Protein AF-A0A6N4AMR9-F1 (afdb_monomer_lite)

Foldseek 3Di:
DPPCPPLDLVVLLVVVCVVQVHPDSVCLLVDQAQCCPPPSVVSNVVRPDPVVVVVNVVSNVSNVVVNVVVVLVVLVVLVVVLVVLVVVDDALVSLVVSLVSLVVVVVPDCSVVSNVVSVLSNLVNLQVQLVVLCPDPDLVSLVSSLVSLVVPVVHDCSVVSNVVSVVVNVVVVVVVVVVVVVVVVVVVVVVVVVVVVVVCVVVVVPPPDPPDDPPPPVVVVVVVVPD

Secondary structure (DSSP, 8-state):
--------HHHHHHHHHHHTT-SSGGGGGG-SS--TT-HHHHHHHHHS-HHHHHHHHHHHHHHHHHHHHHHHHHHHHHHHHHHHHHHT--SHHHHHHHHHHHHTTTTSTTHHHHHHHHHHHHHHHHHHHHHHHHHSS-HHHHHHHHHHHHTTTTSTTHHHHHHHHHHHHHHHHHHHHHHHHHHHHHHHHHHHHHHHHHHHHHTTGGGG--S-SHHHHHHHHHTTS--

Radius of gyration: 42.36 Å; chains: 1; bounding box: 85×41×123 Å

Sequence (227 aa):
MLDSDPENAQAYLYKLMAKMEVKKVEKLKGKTNPFDKEETYQKIMRFADEDLKNKLNGYIKFINDRNEKANLEKSEKIYQQTMYQLQFAEVPDDYLKINDMLNSIRDYKDSQEKMAMCLDNIKEYYYCIANEKQNSKNYADWKEAFNMYQNMLDYKESGSRSEACEKKIQSYNRRKDRTRHIFILIAIIFGIGWIGFMILAATGQLEGVRVNFLCSAVMSHLTSLGG

Structure (mmCIF, N/CA/C/O backbone):
data_AF-A0A6N4AMR9-F1
#
_entry.id   AF-A0A6N4AMR9-F1
#
loop_
_atom_site.group_PDB
_atom_site.id
_atom_site.type_symbol
_atom_site.label_atom_id
_atom_site.label_alt_id
_atom_site.label_comp_id
_atom_site.label_asym_id
_atom_site.label_entity_id
_atom_site.label_seq_id
_atom_site.pdbx_PDB_ins_code
_atom_site.Cartn_x
_atom_site.Cartn_y
_atom_site.Cartn_z
_atom_site.occupancy
_atom_site.B_iso_or_equiv
_atom_site.auth_seq_id
_atom_site.auth_comp_id
_atom_site.auth_asym_id
_atom_site.auth_atom_id
_atom_site.pdbx_PDB_model_num
ATOM 1 N N . MET A 1 1 ? -47.160 27.583 28.732 1.00 46.62 1 MET A N 1
ATOM 2 C CA . MET A 1 1 ? -45.849 26.911 28.821 1.00 46.62 1 MET A CA 1
ATOM 3 C C . MET A 1 1 ? -46.112 25.496 29.303 1.00 46.62 1 MET A C 1
ATOM 5 O O . MET A 1 1 ? -46.430 25.333 30.469 1.00 46.62 1 MET A O 1
ATOM 9 N N . LEU A 1 2 ? -46.128 24.514 28.398 1.00 47.72 2 LEU A N 1
ATOM 10 C CA . LEU A 1 2 ? -46.236 23.096 28.758 1.00 47.72 2 LEU A CA 1
ATOM 11 C C . LEU A 1 2 ? -44.817 22.523 28.730 1.00 47.72 2 LEU A C 1
ATOM 13 O O . LEU A 1 2 ? -44.393 21.945 27.735 1.00 47.72 2 LEU A O 1
ATOM 17 N N . ASP A 1 3 ? -44.065 22.782 29.794 1.00 55.94 3 ASP A N 1
ATOM 18 C CA . ASP A 1 3 ? -42.871 22.001 30.087 1.00 55.94 3 ASP A CA 1
ATOM 19 C C . ASP A 1 3 ? -43.326 20.908 31.053 1.00 55.94 3 ASP A C 1
ATOM 21 O O . ASP A 1 3 ? -43.629 21.149 32.220 1.00 55.94 3 ASP A O 1
ATOM 25 N N . SER A 1 4 ? -43.594 19.732 30.506 1.00 58.38 4 SER A N 1
ATOM 26 C CA . SER A 1 4 ? -44.030 18.567 31.273 1.00 58.38 4 SER A CA 1
ATOM 27 C C . SER A 1 4 ? -43.258 17.363 30.777 1.00 58.38 4 SER A C 1
ATOM 29 O O . SER A 1 4 ? -43.843 16.342 30.425 1.00 58.38 4 SER A O 1
ATOM 31 N N . ASP A 1 5 ? -41.933 17.491 30.714 1.00 59.91 5 ASP A N 1
ATOM 32 C CA . ASP A 1 5 ? -41.099 16.303 30.805 1.00 59.91 5 ASP A CA 1
ATOM 33 C C . ASP A 1 5 ? -41.255 15.776 32.241 1.00 59.91 5 ASP A C 1
ATOM 35 O O . ASP A 1 5 ? -40.833 16.443 33.185 1.00 59.91 5 ASP A O 1
ATOM 39 N N . PRO A 1 6 ? -41.908 14.619 32.459 1.00 68.88 6 PRO A N 1
ATOM 40 C CA . PRO A 1 6 ? -42.060 14.087 33.804 1.00 68.88 6 PRO A CA 1
ATOM 41 C C . PRO A 1 6 ? -40.672 13.824 34.393 1.00 68.88 6 PRO A C 1
ATOM 43 O O . PRO A 1 6 ? -39.876 13.113 33.782 1.00 68.88 6 PRO A O 1
ATOM 46 N N . GLU A 1 7 ? -40.378 14.346 35.582 1.00 82.94 7 GLU A N 1
ATOM 47 C CA . GLU A 1 7 ? -39.099 14.158 36.291 1.00 82.94 7 GLU A CA 1
ATOM 48 C C . GLU A 1 7 ? -38.993 12.752 36.921 1.00 82.94 7 GLU A C 1
ATOM 50 O O . GLU A 1 7 ? -38.609 12.576 38.073 1.00 82.94 7 GLU A O 1
ATOM 55 N N . ASN A 1 8 ? -39.393 11.711 36.184 1.00 87.94 8 ASN A N 1
ATOM 56 C CA . ASN A 1 8 ? -39.431 10.335 36.668 1.00 87.94 8 ASN A CA 1
ATOM 57 C C . ASN A 1 8 ? -38.407 9.467 35.928 1.00 87.94 8 ASN A C 1
ATOM 59 O O . ASN A 1 8 ? -38.685 8.882 34.876 1.00 87.94 8 ASN A O 1
ATOM 63 N N . ALA A 1 9 ? -37.219 9.341 36.523 1.00 91.62 9 ALA A N 1
ATOM 64 C CA . ALA A 1 9 ? -36.133 8.505 36.018 1.00 91.62 9 ALA A CA 1
ATOM 65 C C . ALA A 1 9 ? -36.537 7.040 35.792 1.00 91.62 9 ALA A C 1
ATOM 67 O O . ALA A 1 9 ? -36.097 6.426 34.821 1.00 91.62 9 ALA A O 1
ATOM 68 N N . GLN A 1 10 ? -37.408 6.486 36.638 1.00 93.00 10 GLN A N 1
ATOM 69 C CA . GLN A 1 10 ? -37.840 5.093 36.540 1.00 93.00 10 GLN A CA 1
ATOM 70 C C . GLN A 1 10 ? -38.731 4.857 35.310 1.00 93.00 10 GLN A C 1
ATOM 72 O O . GLN A 1 10 ? -38.590 3.845 34.623 1.00 93.00 10 GLN A O 1
ATOM 77 N N . ALA A 1 11 ? -39.610 5.807 34.976 1.00 94.56 11 ALA A N 1
ATOM 78 C CA . ALA A 1 11 ? -40.411 5.746 33.754 1.00 94.56 11 ALA A CA 1
ATOM 79 C C . ALA A 1 11 ? -39.522 5.802 32.500 1.00 94.56 11 ALA A C 1
ATOM 81 O O . ALA A 1 11 ? -39.704 5.007 31.572 1.00 94.56 11 ALA A O 1
ATOM 82 N N . TYR A 1 12 ? -38.512 6.680 32.494 1.00 96.06 12 TYR A N 1
ATOM 83 C CA . TYR A 1 12 ? -37.523 6.716 31.415 1.00 96.06 12 TYR A CA 1
ATOM 84 C C . TYR A 1 12 ? -36.696 5.430 31.347 1.00 96.06 12 TYR A C 1
ATOM 86 O O . TYR A 1 12 ? -36.445 4.937 30.251 1.00 96.06 12 TYR A O 1
ATOM 94 N N . LEU A 1 13 ? -36.339 4.827 32.483 1.00 96.50 13 LEU A N 1
ATOM 95 C CA . LEU A 1 13 ? -35.655 3.536 32.513 1.00 96.50 13 LEU A CA 1
ATOM 96 C C . LEU A 1 13 ? -36.501 2.430 31.872 1.00 96.50 13 LEU A C 1
ATOM 98 O O . LEU A 1 13 ? -35.993 1.709 31.016 1.00 96.50 13 LEU A O 1
ATOM 102 N N . TYR A 1 14 ? -37.792 2.320 32.204 1.00 96.62 14 TYR A N 1
ATOM 103 C CA . TYR A 1 14 ? -38.679 1.349 31.553 1.00 96.62 14 TYR A CA 1
ATOM 104 C C . TYR A 1 14 ? -38.841 1.621 30.056 1.00 96.62 14 TYR A C 1
ATOM 106 O O . TYR A 1 14 ? -38.826 0.681 29.260 1.00 96.62 14 TYR A O 1
ATOM 114 N N . LYS A 1 15 ? -38.928 2.894 29.651 1.00 96.62 15 LYS A N 1
ATOM 115 C CA . LYS A 1 15 ? -38.959 3.283 28.235 1.00 96.62 15 LYS A CA 1
ATOM 116 C C . LYS A 1 15 ? -37.671 2.880 27.510 1.00 96.62 15 LYS A C 1
ATOM 118 O O . LYS A 1 15 ? -37.744 2.337 26.410 1.00 96.62 15 LYS A O 1
ATOM 123 N N . LEU A 1 16 ? -36.506 3.085 28.130 1.00 97.25 16 LEU A N 1
ATOM 124 C CA . LEU A 1 16 ? -35.215 2.648 27.596 1.00 97.25 16 LEU A CA 1
ATOM 125 C C . LEU A 1 16 ? -35.165 1.122 27.491 1.00 97.25 16 LEU A C 1
ATOM 127 O O . LEU A 1 16 ? -34.770 0.596 26.459 1.00 97.25 16 LEU A O 1
ATOM 131 N N . MET A 1 17 ? -35.608 0.399 28.519 1.00 97.62 17 MET A N 1
ATOM 132 C CA . MET A 1 17 ? -35.663 -1.064 28.505 1.00 97.62 17 MET A CA 1
ATOM 133 C C . MET A 1 17 ? -36.573 -1.603 27.400 1.00 97.62 17 MET A C 1
ATOM 135 O O . MET A 1 17 ? -36.196 -2.558 26.728 1.00 97.62 17 MET A O 1
ATOM 139 N N . ALA A 1 18 ? -37.735 -0.982 27.184 1.00 97.25 18 ALA A N 1
ATOM 140 C CA . ALA A 1 18 ? -38.641 -1.335 26.098 1.00 97.25 18 ALA A CA 1
ATOM 141 C C . ALA A 1 18 ? -38.006 -1.062 24.727 1.00 97.25 18 ALA A C 1
ATOM 143 O O . ALA A 1 18 ? -38.009 -1.948 23.878 1.00 97.25 18 ALA A O 1
ATOM 144 N N . LYS A 1 19 ? -37.389 0.115 24.537 1.00 96.62 19 LYS A N 1
ATOM 145 C CA . LYS A 1 19 ? -36.685 0.477 23.293 1.00 96.62 19 LYS A CA 1
ATOM 146 C C . LYS A 1 19 ? -35.507 -0.452 22.999 1.00 96.62 19 LYS A C 1
ATOM 148 O O . LYS A 1 19 ? -35.274 -0.819 21.856 1.00 96.62 19 LYS A O 1
ATOM 153 N N . MET A 1 20 ? -34.783 -0.848 24.040 1.00 96.62 20 MET A N 1
ATOM 154 C CA . MET A 1 20 ? -33.693 -1.810 23.950 1.00 96.62 20 MET A CA 1
ATOM 155 C C . MET A 1 20 ? -34.196 -3.255 23.990 1.00 96.62 20 MET A C 1
ATOM 157 O O . MET A 1 20 ? -33.367 -4.152 24.025 1.00 96.62 20 MET A O 1
ATOM 161 N N . GLU A 1 21 ? -35.500 -3.529 24.018 1.00 96.75 21 GLU A N 1
ATOM 162 C CA . GLU A 1 21 ? -36.068 -4.884 24.030 1.00 96.75 21 GLU A CA 1
ATOM 163 C C . GLU A 1 21 ? -35.478 -5.791 25.131 1.00 96.75 21 GLU A C 1
ATOM 165 O O . GLU A 1 21 ? -35.048 -6.925 24.897 1.00 96.75 21 GLU A O 1
ATOM 170 N N . VAL A 1 22 ? -35.395 -5.285 26.365 1.00 97.12 22 VAL A N 1
ATOM 171 C CA . VAL A 1 22 ? -34.947 -6.056 27.533 1.00 97.12 22 VAL A CA 1
ATOM 172 C C . VAL A 1 22 ? -35.990 -6.064 28.640 1.00 97.12 22 VAL A C 1
ATOM 174 O O . VAL A 1 22 ? -36.590 -5.051 28.975 1.00 97.12 22 VAL A O 1
ATOM 177 N N . LYS A 1 23 ? -36.163 -7.226 29.276 1.00 95.06 23 LYS A N 1
ATOM 178 C CA . LYS A 1 23 ? -37.098 -7.400 30.402 1.00 95.06 23 LYS A CA 1
ATOM 179 C C . LYS A 1 23 ? -36.496 -7.044 31.767 1.00 95.06 23 LYS A C 1
ATOM 181 O O . LYS A 1 23 ? -37.232 -6.906 32.734 1.00 95.06 23 LYS A O 1
ATOM 186 N N . LYS A 1 24 ? -35.165 -6.944 31.868 1.00 96.06 24 LYS A N 1
ATOM 187 C CA . LYS A 1 24 ? -34.425 -6.652 33.111 1.00 96.06 24 LYS A CA 1
ATOM 188 C C . LYS A 1 24 ? -33.307 -5.649 32.838 1.00 96.06 24 LYS A C 1
ATOM 190 O O . LYS A 1 24 ? -32.639 -5.769 31.810 1.00 96.06 24 LYS A O 1
ATOM 195 N N . VAL A 1 25 ? -33.083 -4.711 33.760 1.00 95.62 25 VAL A N 1
ATOM 196 C CA . VAL A 1 25 ? -32.072 -3.641 33.635 1.00 95.62 25 VAL A CA 1
ATOM 197 C C . VAL A 1 25 ? -30.677 -4.231 33.412 1.00 95.62 25 VAL A C 1
ATOM 199 O O . VAL A 1 25 ? -29.929 -3.757 32.566 1.00 95.62 25 VAL A O 1
ATOM 202 N N . GLU A 1 26 ? -30.352 -5.342 34.073 1.00 96.56 26 GLU A N 1
ATOM 203 C CA . GLU A 1 26 ? -29.050 -6.017 33.979 1.00 96.56 26 GLU A CA 1
ATOM 204 C C . GLU A 1 26 ? -28.745 -6.533 32.566 1.00 96.56 26 GLU A C 1
ATOM 206 O O . GLU A 1 26 ? -27.583 -6.700 32.196 1.00 96.56 26 GLU A O 1
ATOM 211 N N . LYS A 1 27 ? -29.779 -6.777 31.750 1.00 97.50 27 LYS A N 1
ATOM 212 C CA . LYS A 1 27 ? -29.617 -7.230 30.362 1.00 97.50 27 LYS A CA 1
ATOM 213 C C . LYS A 1 27 ? -29.207 -6.102 29.416 1.00 97.50 27 LYS A C 1
ATOM 215 O O . LYS A 1 27 ? -28.739 -6.409 28.322 1.00 97.50 27 LYS A O 1
ATOM 220 N N . LEU A 1 28 ? -29.295 -4.833 29.833 1.00 97.06 28 LEU A N 1
ATOM 221 C CA . LEU A 1 28 ? -28.759 -3.703 29.065 1.00 97.06 28 LEU A CA 1
ATOM 222 C C . LEU A 1 28 ? -27.247 -3.845 28.841 1.00 97.06 28 LEU A C 1
ATOM 224 O O . LEU A 1 28 ? -26.777 -3.585 27.740 1.00 97.06 28 LEU A O 1
ATOM 228 N N . LYS A 1 29 ? -26.507 -4.373 29.828 1.00 96.06 29 LYS A N 1
ATOM 229 C CA . LYS A 1 29 ? -25.066 -4.679 29.729 1.00 96.06 29 LYS A CA 1
ATOM 230 C C . LYS A 1 29 ? -24.715 -5.627 28.571 1.00 96.06 29 LYS A C 1
ATOM 232 O O . LYS A 1 29 ? -23.592 -5.618 28.079 1.00 96.06 29 LYS A O 1
ATOM 237 N N . GLY A 1 30 ? -25.661 -6.472 28.156 1.00 95.00 30 GLY A N 1
ATOM 238 C CA . GLY A 1 30 ? -25.477 -7.457 27.088 1.00 95.00 30 GLY A CA 1
ATOM 239 C C . GLY A 1 30 ? -25.752 -6.925 25.683 1.00 95.00 30 GLY A C 1
ATOM 240 O O . GLY A 1 30 ? -25.746 -7.711 24.739 1.00 95.00 30 GLY A O 1
ATOM 241 N N . LYS A 1 31 ? -26.047 -5.630 25.523 1.00 96.81 31 LYS A N 1
ATOM 242 C CA . LYS A 1 31 ? -26.326 -5.051 24.208 1.00 96.81 31 LYS A CA 1
ATOM 243 C C . LYS A 1 31 ? -25.058 -4.886 23.382 1.00 96.81 31 LYS A C 1
ATOM 245 O O . LYS A 1 31 ? -23.976 -4.634 23.912 1.00 96.81 31 LYS A O 1
ATOM 250 N N . THR A 1 32 ? -25.215 -5.065 22.071 1.00 94.50 32 THR A N 1
ATOM 251 C CA . THR A 1 32 ? -24.115 -4.991 21.106 1.00 94.50 32 THR A CA 1
ATOM 252 C C . THR A 1 32 ? -23.505 -3.599 21.088 1.00 94.50 32 THR A C 1
ATOM 254 O O . THR A 1 32 ? -22.294 -3.477 21.227 1.00 94.50 32 THR A O 1
ATOM 257 N N . ASN A 1 33 ? -24.347 -2.570 20.986 1.00 95.06 33 ASN A N 1
ATOM 258 C CA . ASN A 1 33 ? -23.941 -1.171 20.939 1.00 95.06 33 ASN A CA 1
ATOM 259 C C . ASN A 1 33 ? -24.267 -0.471 22.264 1.00 95.06 33 ASN A C 1
ATOM 261 O O . ASN A 1 33 ? -25.260 -0.834 22.910 1.00 95.06 33 ASN A O 1
ATOM 265 N N . PRO A 1 34 ? -23.462 0.526 22.667 1.00 96.94 34 PRO A N 1
ATOM 266 C CA . PRO A 1 34 ? -23.802 1.373 23.797 1.00 96.94 34 PRO A CA 1
ATOM 267 C C . PRO A 1 34 ? -25.058 2.198 23.465 1.00 96.94 34 PRO A C 1
ATOM 269 O O . PRO A 1 34 ? -25.341 2.505 22.306 1.00 96.94 34 PRO A O 1
ATOM 272 N N . PHE A 1 35 ? -25.844 2.505 24.492 1.00 97.19 35 PHE A N 1
ATOM 273 C CA . PHE A 1 35 ? -27.120 3.225 24.393 1.00 97.19 35 PHE A CA 1
ATOM 274 C C . PHE A 1 35 ? -27.035 4.637 24.994 1.00 97.19 35 PHE A C 1
ATOM 276 O O . PHE A 1 35 ? -28.048 5.272 25.257 1.00 97.19 35 PHE A O 1
ATOM 283 N N . ASP A 1 36 ? -25.825 5.140 25.216 1.00 96.44 36 ASP A N 1
ATOM 284 C CA . ASP A 1 36 ? -25.529 6.463 25.769 1.00 96.44 36 ASP A CA 1
ATOM 285 C C . ASP A 1 36 ? -25.990 7.609 24.856 1.00 96.44 36 ASP A C 1
ATOM 287 O O . ASP A 1 36 ? -26.306 8.699 25.328 1.00 96.44 36 ASP A O 1
ATOM 291 N N . LYS A 1 37 ? -26.111 7.356 23.550 1.00 96.06 37 LYS A N 1
ATOM 292 C CA . LYS A 1 37 ? -26.650 8.320 22.575 1.00 96.06 37 LYS A CA 1
ATOM 293 C C . LYS A 1 37 ? -28.177 8.417 22.576 1.00 96.06 37 LYS A C 1
ATOM 295 O O . LYS A 1 37 ? -28.733 9.267 21.885 1.00 96.06 37 LYS A O 1
ATOM 300 N N . GLU A 1 38 ? -28.867 7.556 23.320 1.00 96.19 38 GLU A N 1
ATOM 301 C CA . GLU A 1 38 ? -30.324 7.574 23.382 1.00 96.19 38 GLU A CA 1
ATOM 302 C C . GLU A 1 38 ? -30.829 8.779 24.180 1.00 96.19 38 GLU A C 1
ATOM 304 O O . GLU A 1 38 ? -30.444 8.988 25.327 1.00 96.19 38 GLU A O 1
ATOM 309 N N . GLU A 1 39 ? -31.779 9.541 23.634 1.00 95.44 39 GLU A N 1
ATOM 310 C CA . GLU A 1 39 ? -32.389 10.676 24.349 1.00 95.44 39 GLU A CA 1
ATOM 311 C C . GLU A 1 39 ? -32.978 10.238 25.701 1.00 95.44 39 GLU A C 1
ATOM 313 O O . GLU A 1 39 ? -32.863 10.924 26.715 1.00 95.44 39 GLU A O 1
ATOM 318 N N . THR A 1 40 ? -33.559 9.035 25.738 1.00 95.44 40 THR A N 1
ATOM 319 C CA . THR A 1 40 ? -34.122 8.471 26.971 1.00 95.44 40 THR A CA 1
ATOM 320 C C . THR A 1 40 ? -33.035 8.204 28.015 1.00 95.44 40 THR A C 1
ATOM 322 O O . THR A 1 40 ? -33.275 8.429 29.196 1.00 95.44 40 THR A O 1
ATOM 325 N N . TYR A 1 41 ? -31.827 7.809 27.599 1.00 96.69 41 TYR A N 1
ATOM 326 C CA . TYR A 1 41 ? -30.680 7.689 28.499 1.00 96.69 41 TYR A CA 1
ATOM 327 C C . TYR A 1 41 ? -30.288 9.047 29.087 1.00 96.69 41 TYR A C 1
ATOM 329 O O . TYR A 1 41 ? -30.114 9.164 30.297 1.00 96.69 41 TYR A O 1
ATOM 337 N N . GLN A 1 42 ? -30.234 10.090 28.256 1.00 96.19 42 GLN A N 1
ATOM 338 C CA . GLN A 1 42 ? -29.897 11.446 28.698 1.00 96.19 42 GLN A CA 1
ATOM 339 C C . GLN A 1 42 ? -30.903 11.988 29.722 1.00 96.19 42 GLN A C 1
ATOM 341 O O . GLN A 1 42 ? -30.507 12.615 30.704 1.00 96.19 42 GLN A O 1
ATOM 346 N N . LYS A 1 43 ? -32.199 11.689 29.559 1.00 95.50 43 LYS A N 1
ATOM 347 C CA . LYS A 1 43 ? -33.222 12.029 30.563 1.00 95.50 43 LYS A CA 1
ATOM 348 C C . LYS A 1 43 ? -33.024 11.262 31.874 1.00 95.50 43 LYS A C 1
ATOM 350 O O . LYS A 1 43 ? -33.128 11.866 32.937 1.00 95.50 43 LYS A O 1
ATOM 355 N N . ILE A 1 44 ? -32.656 9.976 31.828 1.00 96.19 44 ILE A N 1
ATOM 356 C CA . ILE A 1 44 ? -32.287 9.226 33.045 1.00 96.19 44 ILE A CA 1
ATOM 357 C C . ILE A 1 44 ? -31.090 9.897 33.728 1.00 96.19 44 ILE A C 1
ATOM 359 O O . ILE A 1 44 ? -31.139 10.121 34.929 1.00 96.19 44 ILE A O 1
ATOM 363 N N . MET A 1 45 ? -30.055 10.301 32.982 1.00 96.69 45 MET A N 1
ATOM 364 C CA . MET A 1 45 ? -28.886 10.980 33.562 1.00 96.69 45 MET A CA 1
ATOM 365 C C . MET A 1 45 ? -29.224 12.320 34.237 1.00 96.69 45 MET A C 1
ATOM 367 O O . MET A 1 45 ? -28.513 12.720 35.158 1.00 96.69 45 MET A O 1
ATOM 371 N N . ARG A 1 46 ? -30.302 13.003 33.823 1.00 95.44 46 ARG A N 1
ATOM 372 C CA . ARG A 1 46 ? -30.771 14.252 34.451 1.00 95.44 46 ARG A CA 1
ATOM 373 C C . ARG A 1 46 ? -31.527 14.021 35.759 1.00 95.44 46 ARG A C 1
ATOM 375 O O . ARG A 1 46 ? -31.304 14.764 36.706 1.00 95.44 46 ARG A O 1
ATOM 382 N N . PHE A 1 47 ? -32.404 13.017 35.802 1.00 94.81 47 PHE A N 1
ATOM 383 C CA . PHE A 1 47 ? -33.387 12.863 36.886 1.00 94.81 47 PHE A CA 1
ATOM 384 C C . PHE A 1 47 ? -33.120 11.688 37.839 1.00 94.81 47 PHE A C 1
ATOM 386 O O . PHE A 1 47 ? -33.789 11.575 38.861 1.00 94.81 47 PHE A O 1
ATOM 393 N N . ALA A 1 48 ? -32.208 10.773 37.501 1.00 95.12 48 ALA A N 1
ATOM 394 C CA . ALA A 1 48 ? -31.905 9.612 38.337 1.00 95.12 48 ALA A CA 1
ATOM 395 C C . ALA A 1 48 ? -31.076 9.975 39.575 1.00 95.12 48 ALA A C 1
ATOM 397 O O . ALA A 1 48 ? -30.366 10.982 39.591 1.00 95.12 48 ALA A O 1
ATOM 398 N N . ASP A 1 49 ? -31.114 9.100 40.578 1.00 96.31 49 ASP A N 1
ATOM 399 C CA . ASP A 1 49 ? -30.128 9.087 41.655 1.00 96.31 49 ASP A CA 1
ATOM 400 C C . ASP A 1 49 ? -28.742 8.643 41.149 1.00 96.31 49 ASP A C 1
ATOM 402 O O . ASP A 1 49 ? -28.574 8.130 40.035 1.00 96.31 49 ASP A O 1
ATOM 406 N N . GLU A 1 50 ? -27.722 8.871 41.973 1.00 96.88 50 GLU A N 1
ATOM 407 C CA . GLU A 1 50 ? -26.345 8.517 41.628 1.00 96.88 50 GLU A CA 1
ATOM 408 C C . GLU A 1 50 ? -26.149 7.006 41.463 1.00 96.88 50 GLU A C 1
ATOM 410 O O . GLU A 1 50 ? -25.373 6.582 40.607 1.00 96.88 50 GLU A O 1
ATOM 415 N N . ASP A 1 51 ? -26.886 6.175 42.199 1.00 96.69 51 ASP A N 1
ATOM 416 C CA . ASP A 1 51 ? -26.770 4.717 42.115 1.00 96.69 51 ASP A CA 1
ATOM 417 C C . ASP A 1 51 ? -27.195 4.197 40.735 1.00 96.69 51 ASP A C 1
ATOM 419 O O . ASP A 1 51 ? -26.478 3.412 40.100 1.00 96.69 51 ASP A O 1
ATOM 423 N N . LEU A 1 52 ? -28.332 4.670 40.219 1.00 96.19 52 LEU A N 1
ATOM 424 C CA . LEU A 1 52 ? -28.822 4.316 38.893 1.00 96.19 52 LEU A CA 1
ATOM 425 C C . LEU A 1 52 ? -27.927 4.897 37.790 1.00 96.19 52 LEU A C 1
ATOM 427 O O . LEU A 1 52 ? -27.629 4.181 36.826 1.00 96.19 52 LEU A O 1
ATOM 431 N N . LYS A 1 53 ? -27.445 6.142 37.930 1.00 97.81 53 LYS A N 1
ATOM 432 C CA . LYS A 1 53 ? -26.468 6.718 36.985 1.00 97.81 53 LYS A CA 1
ATOM 433 C C . LYS A 1 53 ? -25.202 5.874 36.922 1.00 97.81 53 LYS A C 1
ATOM 435 O O . LYS A 1 53 ? -24.789 5.470 35.834 1.00 97.81 53 LYS A O 1
ATOM 440 N N . ASN A 1 54 ? -24.621 5.545 38.073 1.00 98.00 54 ASN A N 1
ATOM 441 C CA . ASN A 1 54 ? -23.407 4.740 38.173 1.00 98.00 54 ASN A CA 1
ATOM 442 C C . ASN A 1 54 ? -23.602 3.344 37.575 1.00 98.00 54 ASN A C 1
ATOM 444 O O . ASN A 1 54 ? -22.750 2.867 36.822 1.00 98.00 54 ASN A O 1
ATOM 448 N N . LYS A 1 55 ? -24.751 2.707 37.833 1.00 97.69 55 LYS A N 1
ATOM 449 C CA . LYS A 1 55 ? -25.086 1.396 37.264 1.00 97.69 55 LYS A CA 1
ATOM 450 C C . LYS A 1 55 ? -25.138 1.431 35.734 1.00 97.69 55 LYS A C 1
ATOM 452 O O . LYS A 1 55 ? -24.535 0.573 35.087 1.00 97.69 55 LYS A O 1
ATOM 457 N N . LEU A 1 56 ? -25.830 2.410 35.148 1.00 98.00 56 LEU A N 1
ATOM 458 C CA . LEU A 1 56 ? -25.966 2.516 33.692 1.00 98.00 56 LEU A CA 1
ATOM 459 C C . LEU A 1 56 ? -24.664 2.956 33.010 1.00 98.00 56 LEU A C 1
ATOM 461 O O . LEU A 1 56 ? -24.280 2.339 32.017 1.00 98.00 56 LEU A O 1
ATOM 465 N N . ASN A 1 57 ? -23.938 3.927 33.574 1.00 98.25 57 ASN A N 1
ATOM 466 C CA . ASN A 1 57 ? -22.599 4.306 33.108 1.00 98.25 57 ASN A CA 1
ATOM 467 C C . ASN A 1 57 ? -21.642 3.101 33.138 1.00 98.25 57 ASN A C 1
ATOM 469 O O . ASN A 1 57 ? -20.896 2.867 32.185 1.00 98.25 57 ASN A O 1
ATOM 473 N N . GLY A 1 58 ? -21.708 2.274 34.188 1.00 98.38 58 GLY A N 1
ATOM 474 C CA . GLY A 1 58 ? -20.943 1.030 34.284 1.00 98.38 58 GLY A CA 1
ATOM 475 C C . GLY A 1 58 ? -21.283 0.018 33.183 1.00 98.38 58 GLY A C 1
ATOM 476 O O . GLY A 1 58 ? -20.399 -0.694 32.703 1.00 98.38 58 GLY A O 1
ATOM 477 N N . TYR A 1 59 ? -22.541 -0.037 32.732 1.00 98.38 59 TYR A N 1
ATOM 478 C CA . TYR A 1 59 ? -22.935 -0.871 31.592 1.00 98.38 59 TYR A CA 1
ATOM 479 C C . TYR A 1 59 ? -22.408 -0.333 30.267 1.00 98.38 59 TYR A C 1
ATOM 481 O O . TYR A 1 59 ? -21.892 -1.126 29.481 1.00 98.38 59 TYR A O 1
ATOM 489 N N . ILE A 1 60 ? -22.479 0.980 30.036 1.00 98.38 60 ILE A N 1
ATOM 490 C CA . ILE A 1 60 ? -21.899 1.615 28.845 1.00 98.38 60 ILE A CA 1
ATOM 491 C C . ILE A 1 60 ? -20.397 1.345 28.774 1.00 98.38 60 ILE A C 1
ATOM 493 O O . ILE A 1 60 ? -19.917 0.861 27.750 1.00 98.38 60 ILE A O 1
ATOM 497 N N . LYS A 1 61 ? -19.674 1.557 29.881 1.00 98.25 61 LYS A N 1
ATOM 498 C CA . LYS A 1 61 ? -18.239 1.264 29.967 1.00 98.25 61 LYS A CA 1
ATOM 499 C C . LYS A 1 61 ? -17.942 -0.191 29.611 1.00 98.25 61 LYS A C 1
ATOM 501 O O . LYS A 1 61 ? -17.138 -0.448 28.728 1.00 98.25 61 LYS A O 1
ATOM 506 N N . PHE A 1 62 ? -18.651 -1.144 30.217 1.00 98.00 62 PHE A N 1
ATOM 507 C CA . PHE A 1 62 ? -18.452 -2.561 29.907 1.00 98.00 62 PHE A CA 1
ATOM 508 C C . PHE A 1 62 ? -18.719 -2.905 28.433 1.00 98.00 62 PHE A C 1
ATOM 510 O O . PHE A 1 62 ? -18.001 -3.720 27.856 1.00 98.00 62 PHE A O 1
ATOM 517 N N . ILE A 1 63 ? -19.763 -2.331 27.824 1.00 98.00 63 ILE A N 1
ATOM 518 C CA . ILE A 1 63 ? -20.073 -2.557 26.405 1.00 98.00 63 ILE A CA 1
ATOM 519 C C . ILE A 1 63 ? -18.946 -2.014 25.524 1.00 98.00 63 ILE A C 1
ATOM 521 O O . ILE A 1 63 ? -18.514 -2.713 24.608 1.00 98.00 63 ILE A O 1
ATOM 525 N N . ASN A 1 64 ? -18.456 -0.811 25.825 1.00 97.94 64 ASN A N 1
ATOM 526 C CA . ASN A 1 64 ? -17.352 -0.190 25.102 1.00 97.94 64 ASN A CA 1
ATOM 527 C C . ASN A 1 64 ? -16.067 -1.012 25.239 1.00 97.94 64 ASN A C 1
ATOM 529 O O . ASN A 1 64 ? -15.529 -1.419 24.214 1.00 97.94 64 ASN A O 1
ATOM 533 N N . ASP A 1 65 ? -15.663 -1.373 26.461 1.00 97.62 65 ASP A N 1
ATOM 534 C CA . ASP A 1 65 ? -14.471 -2.195 26.720 1.00 97.62 65 ASP A CA 1
ATOM 535 C C . ASP A 1 65 ? -14.551 -3.544 25.974 1.00 97.62 65 ASP A C 1
ATOM 537 O O . ASP A 1 65 ? -13.589 -4.000 25.352 1.00 97.62 65 ASP A O 1
ATOM 541 N N . ARG A 1 66 ? -15.728 -4.194 25.987 1.00 97.31 66 ARG A N 1
ATOM 542 C CA . ARG A 1 66 ? -15.972 -5.454 25.263 1.00 97.31 66 ARG A CA 1
ATOM 543 C C . ARG A 1 66 ? -15.841 -5.274 23.749 1.00 97.31 66 ARG A C 1
ATOM 545 O O . ARG A 1 66 ? -15.256 -6.132 23.089 1.00 97.31 66 ARG A O 1
ATOM 552 N N . ASN A 1 67 ? -16.430 -4.218 23.194 1.00 97.00 67 ASN A N 1
ATOM 553 C CA . ASN A 1 67 ? -16.402 -3.950 21.757 1.00 97.00 67 ASN A CA 1
ATOM 554 C C . ASN A 1 67 ? -15.000 -3.561 21.283 1.00 97.00 67 ASN A C 1
ATOM 556 O O . ASN A 1 67 ? -14.555 -4.049 20.248 1.00 97.00 67 ASN A O 1
ATOM 560 N N . GLU A 1 68 ? -14.294 -2.732 22.047 1.00 96.50 68 GLU A N 1
ATOM 561 C CA . GLU A 1 68 ? -12.910 -2.356 21.773 1.00 96.50 68 GLU A CA 1
ATOM 562 C C . GLU A 1 68 ? -12.007 -3.588 21.772 1.00 96.50 68 GLU A C 1
ATOM 564 O O . GLU A 1 68 ? -11.299 -3.825 20.796 1.00 96.50 68 GLU A O 1
ATOM 569 N N . LYS A 1 69 ? -12.116 -4.450 22.792 1.00 97.25 69 LYS A N 1
ATOM 570 C CA . LYS A 1 69 ? -11.379 -5.718 22.837 1.00 97.25 69 LYS A CA 1
ATOM 571 C C . LYS A 1 69 ? -11.662 -6.598 21.615 1.00 97.25 69 LYS A C 1
ATOM 573 O O . LYS A 1 69 ? -10.728 -7.107 21.003 1.00 97.25 69 LYS A O 1
ATOM 578 N N . ALA A 1 70 ? -12.929 -6.760 21.234 1.00 96.75 70 ALA A N 1
ATOM 579 C CA . ALA A 1 70 ? -13.298 -7.556 20.063 1.00 96.75 70 ALA A CA 1
ATOM 580 C C . ALA A 1 70 ? -12.748 -6.961 18.752 1.00 96.75 70 ALA A C 1
ATOM 582 O O . ALA A 1 70 ? -12.298 -7.701 17.875 1.00 96.75 70 ALA A O 1
ATOM 583 N N . ASN A 1 71 ? -12.747 -5.631 18.625 1.00 96.69 71 ASN A N 1
ATOM 584 C CA . ASN A 1 71 ? -12.160 -4.937 17.482 1.00 96.69 71 ASN A CA 1
ATOM 585 C C . ASN A 1 71 ? -10.640 -5.127 17.433 1.00 96.69 71 ASN A C 1
ATOM 587 O O . ASN A 1 71 ? -10.116 -5.454 16.374 1.00 96.69 71 ASN A O 1
ATOM 591 N N . LEU A 1 72 ? -9.946 -5.003 18.568 1.00 97.81 72 LEU A N 1
ATOM 592 C CA . LEU A 1 72 ? -8.505 -5.250 18.665 1.00 97.81 72 LEU A CA 1
ATOM 593 C C . LEU A 1 72 ? -8.149 -6.692 18.287 1.00 97.81 72 LEU A C 1
ATOM 595 O O . LEU A 1 72 ? -7.224 -6.906 17.510 1.00 97.81 72 LEU A O 1
ATOM 599 N N . GLU A 1 73 ? -8.905 -7.681 18.770 1.00 98.12 73 GLU A N 1
ATOM 600 C CA . GLU A 1 73 ? -8.706 -9.091 18.408 1.00 98.12 73 GLU A CA 1
ATOM 601 C C . GLU A 1 73 ? -8.929 -9.343 16.911 1.00 98.12 73 GLU A C 1
ATOM 603 O O . GLU A 1 73 ? -8.203 -10.125 16.293 1.00 98.12 73 GLU A O 1
ATOM 608 N N . LYS A 1 74 ? -9.928 -8.688 16.307 1.00 98.12 74 LYS A N 1
ATOM 609 C CA . LYS A 1 74 ? -10.175 -8.768 14.863 1.00 98.12 74 LYS A CA 1
ATOM 610 C C . LYS A 1 74 ? -9.028 -8.139 14.071 1.00 98.12 74 LYS A C 1
ATOM 612 O O . LYS A 1 74 ? -8.536 -8.773 13.139 1.00 98.12 74 LYS A O 1
ATOM 617 N N . SER A 1 75 ? -8.605 -6.931 14.441 1.00 98.44 75 SER A N 1
ATOM 618 C CA . SER A 1 75 ? -7.495 -6.237 13.786 1.00 98.44 75 SER A CA 1
ATOM 619 C C . SER A 1 75 ? -6.197 -7.027 13.903 1.00 98.44 75 SER A C 1
ATOM 621 O O . SER A 1 75 ? -5.496 -7.169 12.909 1.00 98.44 75 SER A O 1
ATOM 623 N N . GLU A 1 76 ? -5.924 -7.636 15.061 1.00 98.44 76 GLU A N 1
ATOM 624 C CA . GLU A 1 76 ? -4.739 -8.476 15.246 1.00 98.44 76 GLU A CA 1
ATOM 625 C C . GLU A 1 76 ? -4.755 -9.703 14.332 1.00 98.44 76 GLU A C 1
ATOM 627 O O . GLU A 1 76 ? -3.753 -10.012 13.693 1.00 98.44 76 GLU A O 1
ATOM 632 N N . LYS A 1 77 ? -5.899 -10.385 14.198 1.00 98.50 77 LYS A N 1
ATOM 633 C CA . LYS A 1 77 ? -6.022 -11.529 13.278 1.00 98.50 77 LYS A CA 1
ATOM 634 C C . LYS A 1 77 ? -5.751 -11.129 11.827 1.00 98.50 77 LYS A C 1
ATOM 636 O O . LYS A 1 77 ? -5.006 -11.825 11.139 1.00 98.50 77 LYS A O 1
ATOM 641 N N . ILE A 1 78 ? -6.331 -10.013 11.377 1.00 98.50 78 ILE A N 1
ATOM 642 C CA . ILE A 1 78 ? -6.100 -9.482 10.025 1.00 98.50 78 ILE A CA 1
ATOM 643 C C . ILE A 1 78 ? -4.627 -9.119 9.855 1.00 98.50 78 ILE A C 1
ATOM 645 O O . ILE A 1 78 ? -4.026 -9.490 8.851 1.00 98.50 78 ILE A O 1
ATOM 649 N N . TYR A 1 79 ? -4.030 -8.451 10.841 1.00 98.69 79 TYR A N 1
ATOM 650 C CA . TYR A 1 79 ? -2.634 -8.041 10.799 1.00 98.69 79 TYR A CA 1
ATOM 651 C C . TYR A 1 79 ? -1.698 -9.249 10.675 1.00 98.69 79 TYR A C 1
ATOM 653 O O . TYR A 1 79 ? -0.898 -9.302 9.747 1.00 98.69 79 TYR A O 1
ATOM 661 N N . GLN A 1 80 ? -1.847 -10.265 11.529 1.00 98.44 80 GLN A N 1
ATOM 662 C CA . GLN A 1 80 ? -1.009 -11.471 11.491 1.00 98.44 80 GLN A CA 1
ATOM 663 C C . GLN A 1 80 ? -1.144 -12.229 10.165 1.00 98.44 80 GLN A C 1
ATOM 665 O O . GLN A 1 80 ? -0.146 -12.621 9.561 1.00 98.44 80 GLN A O 1
ATOM 670 N N . GLN A 1 81 ? -2.372 -12.381 9.660 1.00 98.19 81 GLN A N 1
ATOM 671 C CA . GLN A 1 81 ? -2.611 -13.000 8.355 1.00 98.19 81 GLN A CA 1
ATOM 672 C C . GLN A 1 81 ? -1.973 -12.193 7.212 1.00 98.19 81 GLN A C 1
ATOM 674 O O . GLN A 1 81 ? -1.459 -12.765 6.249 1.00 98.19 81 GLN A O 1
ATOM 679 N N . THR A 1 82 ? -2.033 -10.867 7.295 1.00 98.50 82 THR A N 1
ATOM 680 C CA . THR A 1 82 ? -1.459 -9.967 6.291 1.00 98.50 82 THR A CA 1
ATOM 681 C C . THR A 1 82 ? 0.067 -9.997 6.321 1.00 98.50 82 THR A C 1
ATOM 683 O O . THR A 1 82 ? 0.685 -10.081 5.266 1.00 98.50 82 THR A O 1
ATOM 686 N N . MET A 1 83 ? 0.684 -10.014 7.507 1.00 98.31 83 MET A N 1
ATOM 687 C CA . MET A 1 83 ? 2.139 -10.142 7.657 1.00 98.31 83 MET A CA 1
ATOM 688 C C . MET A 1 83 ? 2.655 -11.483 7.139 1.00 98.31 83 MET A C 1
ATOM 690 O O . MET A 1 83 ? 3.691 -11.525 6.481 1.00 98.31 83 MET A O 1
ATOM 694 N N . TYR A 1 84 ? 1.906 -12.564 7.367 1.00 97.94 84 TYR A N 1
ATOM 695 C CA . TYR A 1 84 ? 2.222 -13.857 6.770 1.00 97.94 84 TYR A CA 1
ATOM 696 C C . TYR A 1 84 ? 2.195 -13.792 5.236 1.00 97.94 84 TYR A C 1
ATOM 698 O O . TYR A 1 84 ? 3.135 -14.241 4.599 1.00 97.94 84 TYR A O 1
ATOM 706 N N . GLN A 1 85 ? 1.167 -13.187 4.626 1.00 98.06 85 GLN A N 1
ATOM 707 C CA . GLN A 1 85 ? 1.116 -13.012 3.164 1.00 98.06 85 GLN A CA 1
ATOM 708 C C . GLN A 1 85 ? 2.259 -12.138 2.639 1.00 98.06 85 GLN A C 1
ATOM 710 O O . GLN A 1 85 ? 2.845 -12.452 1.609 1.00 98.06 85 GLN A O 1
ATOM 715 N N . LEU A 1 86 ? 2.613 -11.081 3.370 1.00 97.50 86 LEU A N 1
ATOM 716 C CA . LEU A 1 86 ? 3.701 -10.177 3.012 1.00 97.50 86 LEU A CA 1
ATOM 717 C C . LEU A 1 86 ? 5.066 -10.867 2.953 1.00 97.50 86 LEU A C 1
ATOM 719 O O . LEU A 1 86 ? 5.894 -10.481 2.136 1.00 97.50 86 LEU A O 1
ATOM 723 N N . GLN A 1 87 ? 5.286 -11.910 3.754 1.00 96.81 87 GLN A N 1
ATOM 724 C CA . GLN A 1 87 ? 6.517 -12.702 3.704 1.00 96.81 87 GLN A CA 1
ATOM 725 C C . GLN A 1 87 ? 6.724 -13.416 2.356 1.00 96.81 87 GLN A C 1
ATOM 727 O O . GLN A 1 87 ? 7.865 -13.678 1.984 1.00 96.81 87 GLN A O 1
ATOM 732 N N . PHE A 1 88 ? 5.644 -13.734 1.641 1.00 96.56 88 PHE A N 1
ATOM 733 C CA . PHE A 1 88 ? 5.677 -14.505 0.392 1.00 96.56 88 PHE A CA 1
ATOM 734 C C . PHE A 1 88 ? 5.282 -13.680 -0.836 1.00 96.56 88 PHE A C 1
ATOM 736 O O . PHE A 1 88 ? 5.099 -14.242 -1.910 1.00 96.56 88 PHE A O 1
ATOM 743 N N . ALA A 1 89 ? 5.109 -12.368 -0.683 1.00 97.94 89 ALA A N 1
ATOM 744 C CA . ALA A 1 89 ? 4.750 -11.492 -1.786 1.00 97.94 89 ALA A CA 1
ATOM 745 C C . ALA A 1 89 ? 5.953 -11.276 -2.708 1.00 97.94 89 ALA A C 1
ATOM 747 O O . ALA A 1 89 ? 6.999 -10.794 -2.266 1.00 97.94 89 ALA A O 1
ATOM 748 N N . GLU A 1 90 ? 5.788 -11.580 -3.992 1.00 96.19 90 GLU A N 1
ATOM 749 C CA . GLU A 1 90 ? 6.864 -11.466 -4.989 1.00 96.19 90 GLU A CA 1
ATOM 750 C C . GLU A 1 90 ? 6.494 -10.536 -6.144 1.00 96.19 90 GLU A C 1
ATOM 752 O O . GLU A 1 90 ? 7.371 -9.916 -6.750 1.00 96.19 90 GLU A O 1
ATOM 757 N N . VAL A 1 91 ? 5.199 -10.417 -6.448 1.00 97.12 91 VAL A N 1
ATOM 758 C CA . VAL A 1 91 ? 4.708 -9.658 -7.602 1.00 97.12 91 VAL A CA 1
ATOM 759 C C . VAL A 1 91 ? 3.828 -8.479 -7.182 1.00 97.12 91 VAL A C 1
ATOM 761 O O . VAL A 1 91 ? 3.258 -8.488 -6.089 1.00 97.12 91 VAL A O 1
ATOM 764 N N . PRO A 1 92 ? 3.667 -7.453 -8.041 1.00 97.75 92 PRO A N 1
ATOM 765 C CA . PRO A 1 92 ? 2.890 -6.262 -7.706 1.00 97.75 92 PRO A CA 1
ATOM 766 C C . PRO A 1 92 ? 1.470 -6.539 -7.203 1.00 97.75 92 PRO A C 1
ATOM 768 O O . PRO A 1 92 ? 1.023 -5.891 -6.259 1.00 97.75 92 PRO A O 1
ATOM 771 N N . ASP A 1 93 ? 0.787 -7.524 -7.787 1.00 98.06 93 ASP A N 1
ATOM 772 C CA . ASP A 1 93 ? -0.581 -7.883 -7.402 1.00 98.06 93 ASP A CA 1
ATOM 773 C C . ASP A 1 93 ? -0.671 -8.394 -5.954 1.00 98.06 93 ASP A C 1
ATOM 775 O O . ASP A 1 93 ? -1.642 -8.089 -5.254 1.00 98.06 93 ASP A O 1
ATOM 779 N N . ASP A 1 94 ? 0.357 -9.098 -5.463 1.00 98.19 94 ASP A N 1
ATOM 780 C CA . ASP A 1 94 ? 0.418 -9.543 -4.067 1.00 98.19 94 ASP A CA 1
ATOM 781 C C . ASP A 1 94 ? 0.497 -8.337 -3.129 1.00 98.19 94 ASP A C 1
ATOM 783 O O . ASP A 1 94 ? -0.276 -8.223 -2.173 1.00 98.19 94 ASP A O 1
ATOM 787 N N . TYR A 1 95 ? 1.402 -7.400 -3.429 1.00 98.38 95 TYR A N 1
ATOM 788 C CA . TYR A 1 95 ? 1.596 -6.186 -2.640 1.00 98.38 95 TYR A CA 1
ATOM 789 C C . TYR A 1 95 ? 0.359 -5.284 -2.649 1.00 98.38 95 TYR A C 1
ATOM 791 O O . TYR A 1 95 ? 0.022 -4.715 -1.611 1.00 98.38 95 TYR A O 1
ATOM 799 N N . LEU A 1 96 ? -0.357 -5.183 -3.775 1.00 98.25 96 LEU A N 1
ATOM 800 C CA . LEU A 1 96 ? -1.624 -4.447 -3.856 1.00 98.25 96 LEU A CA 1
ATOM 801 C C . LEU A 1 96 ? -2.692 -5.073 -2.954 1.00 98.25 96 LEU A C 1
ATOM 803 O O . LEU A 1 96 ? -3.319 -4.375 -2.156 1.00 98.25 96 LEU A O 1
ATOM 807 N N . LYS A 1 97 ? -2.846 -6.398 -3.007 1.00 98.06 97 LYS A N 1
ATOM 808 C CA . LYS A 1 97 ? -3.791 -7.119 -2.148 1.00 98.06 97 LYS A CA 1
ATOM 809 C C . LYS A 1 97 ? -3.456 -6.952 -0.663 1.00 98.06 97 LYS A C 1
ATOM 811 O O . LYS A 1 97 ? -4.351 -6.750 0.158 1.00 98.06 97 LYS A O 1
ATOM 816 N N . ILE A 1 98 ? -2.175 -7.023 -0.308 1.00 98.50 98 ILE A N 1
ATOM 817 C CA . ILE A 1 98 ? -1.701 -6.785 1.060 1.00 98.50 98 ILE A CA 1
ATOM 818 C C . ILE A 1 98 ? -1.994 -5.349 1.494 1.00 98.50 98 ILE A C 1
ATOM 820 O O . ILE A 1 98 ? -2.481 -5.133 2.605 1.00 98.50 98 ILE A O 1
ATOM 824 N N . ASN A 1 99 ? -1.748 -4.374 0.621 1.00 98.31 99 ASN A N 1
ATOM 825 C CA . ASN A 1 99 ? -2.024 -2.971 0.894 1.00 98.31 99 ASN A CA 1
ATOM 826 C C . ASN A 1 99 ? -3.514 -2.735 1.202 1.00 98.31 99 ASN A C 1
ATOM 828 O O . ASN A 1 99 ? -3.835 -2.029 2.158 1.00 98.31 99 ASN A O 1
ATOM 832 N N . ASP A 1 100 ? -4.421 -3.390 0.475 1.00 98.06 100 ASP A N 1
ATOM 833 C CA . ASP A 1 100 ? -5.864 -3.324 0.739 1.00 98.06 100 ASP A CA 1
ATOM 834 C C . ASP A 1 100 ? -6.244 -3.944 2.093 1.00 98.06 100 ASP A C 1
ATOM 836 O O . ASP A 1 100 ? -7.054 -3.383 2.841 1.00 98.06 100 ASP A O 1
ATOM 840 N N . MET A 1 101 ? -5.629 -5.077 2.452 1.00 98.06 101 MET A N 1
ATOM 841 C CA . MET A 1 101 ? -5.835 -5.702 3.762 1.00 98.06 101 MET A CA 1
ATOM 842 C C . MET A 1 101 ? -5.366 -4.792 4.902 1.00 98.06 101 MET A C 1
ATOM 844 O O . MET A 1 101 ? -6.102 -4.610 5.875 1.00 98.06 101 MET A O 1
ATOM 848 N N . LEU A 1 102 ? -4.190 -4.171 4.770 1.00 98.50 102 LEU A N 1
ATOM 849 C CA . LEU A 1 102 ? -3.661 -3.219 5.751 1.00 98.50 102 LEU A CA 1
ATOM 850 C C . LEU A 1 102 ? -4.517 -1.958 5.852 1.00 98.50 102 LEU A C 1
ATOM 852 O O . LEU A 1 102 ? -4.749 -1.463 6.952 1.00 98.50 102 LEU A O 1
ATOM 856 N N . ASN A 1 103 ? -5.055 -1.470 4.735 1.00 98.19 103 ASN A N 1
ATOM 857 C CA . ASN A 1 103 ? -5.929 -0.302 4.734 1.00 98.19 103 ASN A CA 1
ATOM 858 C C . ASN A 1 103 ? -7.218 -0.536 5.548 1.00 98.19 103 ASN A C 1
ATOM 860 O O . ASN A 1 103 ? -7.725 0.385 6.185 1.00 98.19 103 ASN A O 1
ATOM 864 N N . SER A 1 104 ? -7.721 -1.777 5.609 1.00 97.75 104 SER A N 1
ATOM 865 C CA . SER A 1 104 ? -8.867 -2.128 6.468 1.00 97.75 104 SER A CA 1
ATOM 866 C C . SER A 1 104 ? -8.580 -2.005 7.974 1.00 97.75 104 SER A C 1
ATOM 868 O O . SER A 1 104 ? -9.511 -1.925 8.776 1.00 97.75 104 SER A O 1
ATOM 870 N N . ILE A 1 105 ? -7.299 -1.961 8.350 1.00 98.19 105 ILE A N 1
ATOM 871 C CA . ILE A 1 105 ? -6.792 -1.815 9.718 1.00 98.19 105 ILE A CA 1
ATOM 872 C C . ILE A 1 105 ? -5.768 -0.672 9.803 1.00 98.19 105 ILE A C 1
ATOM 874 O O . ILE A 1 105 ? -4.810 -0.747 10.567 1.00 98.19 105 ILE A O 1
ATOM 878 N N . ARG A 1 106 ? -5.967 0.399 9.020 1.00 97.75 106 ARG A N 1
ATOM 879 C CA . ARG A 1 106 ? -4.975 1.465 8.799 1.00 97.75 106 ARG A CA 1
ATOM 880 C C . ARG A 1 106 ? -4.390 2.066 10.080 1.00 97.75 106 ARG A C 1
ATOM 882 O O . ARG A 1 106 ? -3.210 2.388 10.113 1.00 97.75 106 ARG A O 1
ATOM 889 N N . ASP A 1 107 ? -5.197 2.213 11.124 1.00 96.88 107 ASP A N 1
ATOM 890 C CA . ASP A 1 107 ? -4.778 2.830 12.392 1.00 96.88 107 ASP A CA 1
ATOM 891 C C . ASP A 1 107 ? -4.232 1.807 13.410 1.00 96.88 107 ASP A C 1
ATOM 893 O O . ASP A 1 107 ? -3.986 2.133 14.570 1.00 96.88 107 ASP A O 1
ATOM 897 N N . TYR A 1 108 ? -4.054 0.550 12.997 1.00 98.38 108 TYR A N 1
ATOM 898 C CA . TYR A 1 108 ? -3.538 -0.528 13.832 1.00 98.38 108 TYR A CA 1
ATOM 899 C C . TYR A 1 108 ? -2.034 -0.727 13.616 1.00 98.38 108 TYR A C 1
ATOM 901 O O . TYR A 1 108 ? -1.599 -1.028 12.502 1.00 98.38 108 TYR A O 1
ATOM 909 N N . LYS A 1 109 ? -1.245 -0.632 14.695 1.00 98.06 109 LYS A N 1
ATOM 910 C CA . LYS A 1 109 ? 0.219 -0.827 14.685 1.00 98.06 109 LYS A CA 1
ATOM 911 C C . LYS A 1 109 ? 0.905 0.026 13.597 1.00 98.06 109 LYS A C 1
ATOM 913 O O . LYS A 1 109 ? 0.606 1.204 13.450 1.00 98.06 109 LYS A O 1
ATOM 918 N N . ASP A 1 110 ? 1.825 -0.573 12.853 1.00 98.25 110 ASP A N 1
ATOM 919 C CA . ASP A 1 110 ? 2.626 -0.021 11.762 1.00 98.25 110 ASP A CA 1
ATOM 920 C C . ASP A 1 110 ? 1.983 -0.267 10.382 1.00 98.25 110 ASP A C 1
ATOM 922 O O . ASP A 1 110 ? 2.669 -0.256 9.361 1.00 98.25 110 ASP A O 1
ATOM 926 N N . SER A 1 111 ? 0.659 -0.475 10.311 1.00 98.44 111 SER A N 1
ATOM 927 C CA . SER A 1 111 ? -0.023 -0.793 9.044 1.00 98.44 111 SER A CA 1
ATOM 928 C C . SER A 1 111 ? 0.237 0.250 7.953 1.00 98.44 111 SER A C 1
ATOM 930 O O . SER A 1 111 ? 0.477 -0.121 6.810 1.00 98.44 111 SER A O 1
ATOM 932 N N . GLN A 1 112 ? 0.275 1.543 8.293 1.00 98.44 112 GLN A N 1
ATOM 933 C CA . GLN A 1 112 ? 0.590 2.610 7.329 1.00 98.44 112 GLN A CA 1
ATOM 934 C C . GLN A 1 112 ? 2.027 2.530 6.800 1.00 98.44 112 GLN A C 1
ATOM 936 O O . GLN A 1 112 ? 2.257 2.749 5.612 1.00 98.44 112 GLN A O 1
ATOM 941 N N . GLU A 1 113 ? 2.989 2.187 7.657 1.00 98.38 113 GLU A N 1
ATOM 942 C CA . GLU A 1 113 ? 4.383 1.988 7.250 1.00 98.38 113 GLU A CA 1
ATOM 943 C C . GLU A 1 113 ? 4.496 0.780 6.312 1.00 98.38 113 GLU A C 1
ATOM 945 O O . GLU A 1 113 ? 5.108 0.866 5.249 1.00 98.38 113 GLU A O 1
ATOM 950 N N . LYS A 1 114 ? 3.828 -0.331 6.648 1.00 98.31 114 LYS A N 1
ATOM 951 C CA . LYS A 1 114 ? 3.789 -1.529 5.798 1.00 98.31 114 LYS A CA 1
ATOM 952 C C . LYS A 1 114 ? 3.098 -1.283 4.458 1.00 98.31 114 LYS A C 1
ATOM 954 O O . LYS A 1 114 ? 3.533 -1.840 3.453 1.00 98.31 114 LYS A O 1
ATOM 959 N N . MET A 1 115 ? 2.075 -0.431 4.415 1.00 98.44 115 MET A N 1
ATOM 960 C CA . MET A 1 115 ? 1.450 0.016 3.165 1.00 98.44 115 MET A CA 1
ATOM 961 C C . MET A 1 115 ? 2.447 0.777 2.285 1.00 98.44 115 MET A C 1
ATOM 963 O O . MET A 1 115 ? 2.612 0.440 1.115 1.00 98.44 115 MET A O 1
ATOM 967 N N . ALA A 1 116 ? 3.169 1.752 2.850 1.00 97.69 116 ALA A N 1
ATOM 968 C CA . ALA A 1 116 ? 4.205 2.481 2.118 1.00 97.69 116 ALA A CA 1
ATOM 969 C C . ALA A 1 116 ? 5.299 1.535 1.588 1.00 97.69 116 ALA A C 1
ATOM 971 O O . ALA A 1 116 ? 5.656 1.602 0.414 1.00 97.69 116 ALA A O 1
ATOM 972 N N . MET A 1 117 ? 5.739 0.578 2.411 1.00 97.00 117 MET A N 1
ATOM 973 C CA . MET A 1 117 ? 6.698 -0.456 2.011 1.00 97.00 117 MET A CA 1
ATOM 974 C C . MET A 1 117 ? 6.194 -1.307 0.831 1.00 97.00 117 MET A C 1
ATOM 976 O O . MET A 1 117 ? 6.965 -1.627 -0.069 1.00 97.00 117 MET A O 1
ATOM 980 N N . CYS A 1 118 ? 4.904 -1.662 0.798 1.00 98.12 118 CYS A N 1
ATOM 981 C CA . CYS A 1 118 ? 4.317 -2.396 -0.328 1.00 98.12 118 CYS A CA 1
ATOM 982 C C . CYS A 1 118 ? 4.397 -1.590 -1.631 1.00 98.12 118 CYS A C 1
ATOM 984 O O . CYS A 1 118 ? 4.736 -2.145 -2.674 1.00 98.12 118 CYS A O 1
ATOM 986 N N . LEU A 1 119 ? 4.134 -0.281 -1.576 1.00 97.19 119 LEU A N 1
ATOM 987 C CA . LEU A 1 119 ? 4.261 0.598 -2.741 1.00 97.19 119 LEU A CA 1
ATOM 988 C C . LEU A 1 119 ? 5.713 0.698 -3.224 1.00 97.19 119 LEU A C 1
ATOM 990 O O . LEU A 1 119 ? 5.959 0.655 -4.431 1.00 97.19 119 LEU A O 1
ATOM 994 N N . ASP A 1 120 ? 6.675 0.770 -2.306 1.00 96.94 120 ASP A N 1
ATOM 995 C CA . ASP A 1 120 ? 8.097 0.785 -2.655 1.00 96.94 120 ASP A CA 1
ATOM 996 C C . ASP A 1 120 ? 8.564 -0.546 -3.261 1.00 96.94 120 ASP A C 1
ATOM 998 O O . ASP A 1 120 ? 9.325 -0.533 -4.228 1.00 96.94 120 ASP A O 1
ATOM 1002 N N . ASN A 1 121 ? 8.060 -1.688 -2.782 1.00 97.31 121 ASN A N 1
ATOM 1003 C CA . ASN A 1 121 ? 8.3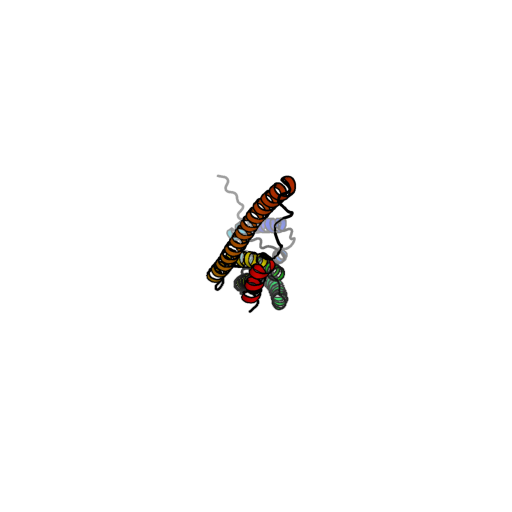40 -2.996 -3.386 1.00 97.31 121 ASN A CA 1
ATOM 1004 C C . ASN A 1 121 ? 7.763 -3.120 -4.804 1.00 97.31 121 ASN A C 1
ATOM 1006 O O . ASN A 1 121 ? 8.412 -3.677 -5.689 1.00 97.31 121 ASN A O 1
ATOM 1010 N N . ILE A 1 122 ? 6.576 -2.556 -5.059 1.00 97.81 122 ILE A N 1
ATOM 1011 C CA . ILE A 1 122 ? 6.012 -2.481 -6.416 1.00 97.81 122 ILE A CA 1
ATOM 1012 C C . ILE A 1 122 ? 6.932 -1.659 -7.329 1.00 97.81 122 ILE A C 1
ATOM 1014 O O . ILE A 1 122 ? 7.218 -2.068 -8.458 1.00 97.81 122 ILE A O 1
ATOM 1018 N N . LYS A 1 123 ? 7.420 -0.509 -6.847 1.00 97.69 123 LYS A N 1
ATOM 1019 C CA . LYS A 1 123 ? 8.372 0.324 -7.596 1.00 97.69 123 LYS A CA 1
ATOM 1020 C C . LYS A 1 123 ? 9.686 -0.421 -7.851 1.00 97.69 123 LYS A C 1
ATOM 1022 O O . LYS A 1 123 ? 10.161 -0.410 -8.984 1.00 97.69 123 LYS A O 1
ATOM 1027 N N . GLU A 1 124 ? 10.229 -1.118 -6.851 1.00 97.69 124 GLU A N 1
ATOM 1028 C CA . GLU A 1 124 ? 11.434 -1.953 -6.983 1.00 97.69 124 GLU A CA 1
ATOM 1029 C C . GLU A 1 124 ? 11.265 -3.021 -8.068 1.00 97.69 124 GLU A C 1
ATOM 1031 O O . GLU A 1 124 ? 12.121 -3.161 -8.941 1.00 97.69 124 GLU A O 1
ATOM 1036 N N . TYR A 1 125 ? 10.139 -3.737 -8.059 1.00 97.31 125 TYR A N 1
ATOM 1037 C CA . TYR A 1 125 ? 9.840 -4.788 -9.031 1.00 97.31 125 TYR A CA 1
ATOM 1038 C C . TYR A 1 125 ? 9.922 -4.266 -10.471 1.00 97.31 125 TYR A C 1
ATOM 1040 O O . TYR A 1 125 ? 10.666 -4.792 -11.306 1.00 97.31 125 TYR A O 1
ATOM 1048 N N . TYR A 1 126 ? 9.205 -3.179 -10.764 1.00 97.62 126 TYR A N 1
ATOM 1049 C CA . TYR A 1 126 ? 9.228 -2.587 -12.098 1.00 97.62 126 TYR A CA 1
ATOM 1050 C C . TYR A 1 126 ? 10.578 -1.948 -12.432 1.00 97.62 126 TYR A C 1
ATOM 1052 O O . TYR A 1 126 ? 10.988 -1.972 -13.593 1.00 97.62 126 TYR A O 1
ATOM 1060 N N . TYR A 1 127 ? 11.293 -1.411 -11.443 1.00 98.00 127 TYR A N 1
ATOM 1061 C CA . TYR A 1 127 ? 12.634 -0.867 -11.635 1.00 98.00 127 TYR A CA 1
ATOM 1062 C C . TYR A 1 127 ? 13.632 -1.949 -12.074 1.00 98.00 127 TYR A C 1
ATOM 1064 O O . TYR A 1 127 ? 14.424 -1.722 -12.996 1.00 98.00 127 TYR A O 1
ATOM 1072 N N . CYS A 1 128 ? 13.570 -3.139 -11.469 1.00 96.81 128 CYS A N 1
ATOM 1073 C CA . CYS A 1 128 ? 14.373 -4.299 -11.857 1.00 96.81 128 CYS A CA 1
ATOM 1074 C C . CYS A 1 128 ? 14.087 -4.725 -13.303 1.00 96.81 128 CYS A C 1
ATOM 1076 O O . CYS A 1 128 ? 15.019 -4.819 -14.106 1.00 96.81 128 CYS A O 1
ATOM 1078 N N . ILE A 1 129 ? 12.810 -4.870 -13.675 1.00 97.44 129 ILE A N 1
ATOM 1079 C CA . ILE A 1 129 ? 12.409 -5.207 -15.053 1.00 97.44 129 ILE A CA 1
ATOM 1080 C C . ILE A 1 129 ? 12.886 -4.138 -16.042 1.00 97.44 129 ILE A C 1
ATOM 1082 O O . ILE A 1 129 ? 13.433 -4.454 -17.102 1.00 97.44 129 ILE A O 1
ATOM 1086 N N . ALA A 1 130 ? 12.718 -2.859 -15.702 1.00 97.88 130 ALA A N 1
ATOM 1087 C CA . ALA A 1 130 ? 13.176 -1.758 -16.537 1.00 97.88 130 ALA A CA 1
ATOM 1088 C C . ALA A 1 130 ? 14.697 -1.804 -16.744 1.00 97.88 130 ALA A C 1
ATOM 1090 O O . ALA A 1 130 ? 15.174 -1.569 -17.855 1.00 97.88 130 ALA A O 1
ATOM 1091 N N . ASN A 1 131 ? 15.464 -2.166 -15.711 1.00 97.25 131 ASN A N 1
AT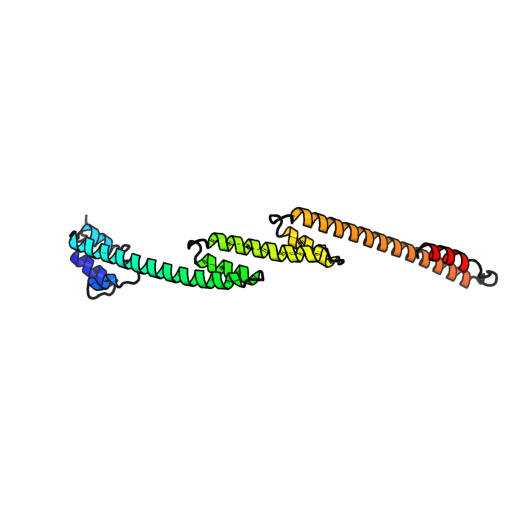OM 1092 C CA . ASN A 1 131 ? 16.918 -2.294 -15.797 1.00 97.25 131 ASN A CA 1
ATOM 1093 C C . ASN A 1 131 ? 17.340 -3.448 -16.720 1.00 97.25 131 ASN A C 1
ATOM 1095 O O . ASN A 1 131 ? 18.235 -3.277 -17.552 1.00 97.25 131 ASN A O 1
ATOM 1099 N N . GLU A 1 132 ? 16.682 -4.602 -16.631 1.00 97.44 132 GLU A N 1
ATOM 1100 C CA . GLU A 1 132 ? 16.916 -5.722 -17.552 1.00 97.44 132 GLU A CA 1
ATOM 1101 C C . GLU A 1 132 ? 16.620 -5.318 -19.002 1.00 97.44 132 GLU A C 1
ATOM 1103 O O . GLU A 1 132 ? 17.461 -5.477 -19.895 1.00 97.44 132 GLU A O 1
ATOM 1108 N N . LYS A 1 133 ? 15.464 -4.688 -19.231 1.00 97.81 133 LYS A N 1
ATOM 1109 C CA . LYS A 1 133 ? 15.039 -4.206 -20.551 1.00 97.81 133 LYS A CA 1
ATOM 1110 C C . LYS A 1 133 ? 15.963 -3.133 -21.116 1.00 97.81 133 LYS A C 1
ATOM 1112 O O . LYS A 1 133 ? 16.302 -3.171 -22.301 1.00 97.81 133 LYS A O 1
ATOM 1117 N N . GLN A 1 134 ? 16.445 -2.212 -20.284 1.00 96.25 134 GLN A N 1
ATOM 1118 C CA . GLN A 1 134 ? 17.405 -1.179 -20.675 1.00 96.25 134 GLN A CA 1
ATOM 1119 C C . GLN A 1 134 ? 18.737 -1.773 -21.162 1.00 96.25 134 GLN A C 1
ATOM 1121 O O . GLN A 1 134 ? 19.385 -1.191 -22.044 1.00 96.25 134 GLN A O 1
ATOM 1126 N N . ASN A 1 135 ? 19.151 -2.910 -20.600 1.00 94.44 135 ASN A N 1
ATOM 1127 C CA . ASN A 1 135 ? 20.395 -3.605 -20.941 1.00 94.44 135 ASN A CA 1
ATOM 1128 C C . ASN A 1 135 ? 20.245 -4.609 -22.093 1.00 94.44 135 ASN A C 1
ATOM 1130 O O . ASN A 1 135 ? 21.244 -5.131 -22.593 1.00 94.44 135 ASN A O 1
ATOM 1134 N N . SER A 1 136 ? 19.022 -4.830 -22.571 1.00 95.12 136 SER A N 1
ATOM 1135 C CA . SER A 1 136 ? 18.762 -5.624 -23.770 1.00 95.12 136 SER A CA 1
ATOM 1136 C C . SER A 1 136 ? 19.337 -4.971 -25.043 1.00 95.12 136 SER A C 1
ATOM 1138 O O . SER A 1 136 ? 19.737 -3.802 -25.067 1.00 95.12 136 SER A O 1
ATOM 1140 N N . LYS A 1 137 ? 19.340 -5.725 -26.149 1.00 90.25 137 LYS A N 1
ATOM 1141 C CA . LYS A 1 137 ? 19.713 -5.239 -27.494 1.00 90.25 137 LYS A CA 1
ATOM 1142 C C . LYS A 1 137 ? 18.497 -4.898 -28.366 1.00 90.25 137 LYS A C 1
ATOM 1144 O O . LYS A 1 137 ? 18.633 -4.769 -29.582 1.00 90.25 137 LYS A O 1
ATOM 1149 N N . ASN A 1 138 ? 17.316 -4.791 -27.766 1.00 93.44 138 ASN A N 1
ATOM 1150 C CA . ASN A 1 138 ? 16.056 -4.655 -28.477 1.00 93.44 138 ASN A CA 1
ATOM 1151 C C . ASN A 1 138 ? 15.479 -3.245 -28.306 1.00 93.44 138 ASN A C 1
ATOM 1153 O O . ASN A 1 138 ? 15.351 -2.722 -27.202 1.00 93.44 138 ASN A O 1
ATOM 1157 N N . TYR A 1 139 ? 15.085 -2.640 -29.424 1.00 94.81 139 TYR A N 1
ATOM 1158 C CA . TYR A 1 139 ? 14.487 -1.310 -29.443 1.00 94.81 139 TYR A CA 1
ATOM 1159 C C . TYR A 1 139 ? 13.149 -1.238 -28.691 1.00 94.81 139 TYR A C 1
ATOM 1161 O O . TYR A 1 139 ? 12.868 -0.220 -28.058 1.00 94.81 139 TYR A O 1
ATOM 1169 N N . ALA A 1 140 ? 12.326 -2.291 -28.763 1.00 96.81 140 ALA A N 1
ATOM 1170 C CA . ALA A 1 140 ? 11.045 -2.336 -28.056 1.00 96.81 140 ALA A CA 1
ATOM 1171 C C . ALA A 1 140 ? 11.255 -2.338 -26.534 1.00 96.81 140 ALA A C 1
ATOM 1173 O O . ALA A 1 140 ? 10.659 -1.525 -25.832 1.00 96.81 140 ALA A O 1
ATOM 1174 N N . ASP A 1 141 ? 12.197 -3.148 -26.052 1.00 97.56 141 ASP A N 1
ATOM 1175 C CA . ASP A 1 141 ? 12.551 -3.211 -24.634 1.00 97.56 141 ASP A CA 1
ATOM 1176 C C . ASP A 1 141 ? 13.083 -1.870 -24.109 1.00 97.56 141 ASP A C 1
ATOM 1178 O O . ASP A 1 141 ? 12.714 -1.450 -23.017 1.00 97.56 141 ASP A O 1
ATOM 1182 N N . TRP A 1 142 ? 13.878 -1.125 -24.887 1.00 97.75 142 TRP A N 1
ATOM 1183 C CA . TRP A 1 142 ? 14.310 0.217 -24.468 1.00 97.75 142 TRP A CA 1
ATOM 1184 C C . TRP A 1 142 ? 13.145 1.198 -24.303 1.00 97.75 142 TRP A C 1
ATOM 1186 O O . TRP A 1 142 ? 13.185 2.040 -23.406 1.00 97.75 142 TRP A O 1
ATOM 1196 N N . LYS A 1 143 ? 12.114 1.105 -25.154 1.00 97.75 143 LYS A N 1
ATOM 1197 C CA . LYS A 1 143 ? 10.897 1.921 -25.017 1.00 97.75 143 LYS A CA 1
ATOM 1198 C C . LYS A 1 143 ? 10.092 1.534 -23.785 1.00 97.75 143 LYS A C 1
ATOM 1200 O O . LYS A 1 143 ? 9.612 2.412 -23.077 1.00 97.75 143 LYS A O 1
ATOM 1205 N N . GLU A 1 144 ? 9.954 0.240 -23.528 1.00 97.88 144 GLU A N 1
ATOM 1206 C CA . GLU A 1 144 ? 9.269 -0.244 -22.331 1.00 97.88 144 GLU A CA 1
ATOM 1207 C C . GLU A 1 144 ? 10.003 0.187 -21.059 1.00 97.88 144 GLU A C 1
ATOM 1209 O O . GLU A 1 144 ? 9.372 0.742 -20.164 1.00 97.88 144 GLU A O 1
ATOM 1214 N N . ALA A 1 145 ? 11.331 0.048 -21.014 1.00 98.12 145 ALA A N 1
ATOM 1215 C CA . ALA A 1 145 ? 12.151 0.530 -19.904 1.00 98.12 145 ALA A CA 1
ATOM 1216 C C . ALA A 1 145 ? 11.987 2.041 -19.673 1.00 98.12 145 ALA A C 1
ATOM 1218 O O . ALA A 1 145 ? 11.811 2.472 -18.537 1.00 98.12 145 ALA A O 1
ATOM 1219 N N . PHE A 1 146 ? 11.998 2.846 -20.744 1.00 98.06 146 PHE A N 1
ATOM 1220 C CA . PHE A 1 146 ? 11.742 4.288 -20.664 1.00 98.06 146 PHE A CA 1
ATOM 1221 C C . PHE A 1 146 ? 10.389 4.587 -20.004 1.00 98.06 146 PHE A C 1
ATOM 1223 O O . PHE A 1 146 ? 10.333 5.358 -19.050 1.00 98.06 146 PHE A O 1
ATOM 1230 N N . ASN A 1 147 ? 9.315 3.942 -20.471 1.00 97.69 147 ASN A N 1
ATOM 1231 C CA . ASN A 1 147 ? 7.974 4.146 -19.921 1.00 97.69 147 ASN A CA 1
ATOM 1232 C C . ASN A 1 147 ? 7.881 3.708 -18.455 1.00 97.69 147 ASN A C 1
ATOM 1234 O O . ASN A 1 147 ? 7.259 4.398 -17.652 1.00 97.69 147 ASN A O 1
ATOM 1238 N N . MET A 1 148 ? 8.511 2.586 -18.096 1.00 97.88 148 MET A N 1
ATOM 1239 C CA . MET A 1 148 ? 8.572 2.133 -16.707 1.00 97.88 148 MET A CA 1
ATOM 1240 C C . MET A 1 148 ? 9.238 3.197 -15.833 1.00 97.88 148 MET A C 1
ATOM 1242 O O . MET A 1 148 ? 8.612 3.651 -14.884 1.00 97.88 148 MET A O 1
ATOM 1246 N N . TYR A 1 149 ? 10.432 3.679 -16.195 1.00 98.12 149 TYR A N 1
ATOM 1247 C CA . TYR A 1 149 ? 11.119 4.727 -15.434 1.00 98.12 149 TYR A CA 1
ATOM 1248 C C . TYR A 1 149 ? 10.326 6.041 -15.338 1.00 98.12 149 TYR A C 1
ATOM 1250 O O . TYR A 1 149 ? 10.317 6.666 -14.279 1.00 98.12 149 TYR A O 1
ATOM 1258 N N . GLN A 1 150 ? 9.624 6.446 -16.401 1.00 97.19 150 GLN A N 1
ATOM 1259 C CA . GLN A 1 150 ? 8.745 7.625 -16.382 1.00 97.19 150 GLN A CA 1
ATOM 1260 C C . GLN A 1 150 ? 7.595 7.497 -15.374 1.00 97.19 150 GLN A C 1
ATOM 1262 O O . GLN A 1 150 ? 7.212 8.480 -14.746 1.00 97.19 150 GLN A O 1
ATOM 1267 N N . ASN A 1 151 ? 7.068 6.290 -15.170 1.00 95.50 151 ASN A N 1
ATOM 1268 C CA . ASN A 1 151 ? 5.997 6.056 -14.201 1.00 95.50 151 ASN A CA 1
ATOM 1269 C C . ASN A 1 151 ? 6.488 6.033 -12.740 1.00 95.50 151 ASN A C 1
ATOM 1271 O O . ASN A 1 151 ? 5.669 5.939 -11.831 1.00 95.50 151 ASN A O 1
ATOM 1275 N N . MET A 1 152 ? 7.802 6.113 -12.504 1.00 95.88 152 MET A N 1
ATOM 1276 C CA . MET A 1 152 ? 8.424 6.036 -11.175 1.00 95.88 152 MET A CA 1
ATOM 1277 C C . MET A 1 152 ? 9.552 7.072 -11.006 1.00 95.88 152 MET A C 1
ATOM 1279 O O . MET A 1 152 ? 10.601 6.782 -10.436 1.00 95.88 152 MET A O 1
ATOM 1283 N N . LEU A 1 153 ? 9.367 8.294 -11.523 1.00 95.31 153 LEU A N 1
ATOM 1284 C CA . LEU A 1 153 ? 10.401 9.345 -11.508 1.00 95.31 153 LEU A CA 1
ATOM 1285 C C . LEU A 1 153 ? 10.915 9.705 -10.108 1.00 95.31 153 LEU A C 1
ATOM 1287 O O . LEU A 1 153 ? 12.064 10.118 -9.974 1.00 95.31 153 LEU A O 1
ATOM 1291 N N . ASP A 1 154 ? 10.077 9.548 -9.086 1.00 94.56 154 ASP A N 1
ATOM 1292 C CA . ASP A 1 154 ? 10.405 9.790 -7.679 1.00 94.56 154 ASP A CA 1
ATOM 1293 C C . ASP A 1 154 ? 11.210 8.647 -7.036 1.00 94.56 154 ASP A C 1
ATOM 1295 O O . ASP A 1 154 ? 11.620 8.748 -5.881 1.00 94.56 154 ASP A O 1
ATOM 1299 N N . TYR A 1 155 ? 11.442 7.556 -7.765 1.00 97.00 155 TYR A N 1
ATOM 1300 C CA . TYR A 1 155 ? 12.057 6.344 -7.253 1.00 97.00 155 TYR A CA 1
ATOM 1301 C C . TYR A 1 155 ? 13.479 6.151 -7.782 1.00 97.00 155 TYR A C 1
ATOM 1303 O O . TYR A 1 155 ? 13.698 6.011 -8.989 1.00 97.00 155 TYR A O 1
ATOM 1311 N N . LYS A 1 156 ? 14.455 6.077 -6.868 1.00 96.38 156 LYS A N 1
ATOM 1312 C CA . LYS A 1 156 ? 15.882 5.860 -7.176 1.00 96.38 156 LYS A CA 1
ATOM 1313 C C . LYS A 1 156 ? 16.379 6.790 -8.299 1.00 96.38 156 LYS A C 1
ATOM 1315 O O . LYS A 1 156 ? 16.150 7.992 -8.274 1.00 96.38 156 LYS A O 1
ATOM 1320 N N . GLU A 1 157 ? 17.083 6.236 -9.285 1.00 96.75 157 GLU A N 1
ATOM 1321 C CA . GLU A 1 157 ? 17.691 6.950 -10.413 1.00 96.75 157 GLU A CA 1
ATOM 1322 C C . GLU A 1 157 ? 16.803 6.929 -11.667 1.00 96.75 157 GLU A C 1
ATOM 1324 O O . GLU A 1 157 ? 17.301 7.056 -12.790 1.00 96.75 157 GLU A O 1
ATOM 1329 N N . SER A 1 158 ? 15.493 6.718 -11.511 1.00 97.00 158 SER A N 1
ATOM 1330 C CA . SER A 1 158 ? 14.589 6.510 -12.647 1.00 97.00 158 SER A CA 1
ATOM 1331 C C . SER A 1 158 ? 14.618 7.670 -13.641 1.00 97.00 158 SER A C 1
ATOM 1333 O O . SER A 1 158 ? 14.664 7.426 -14.845 1.00 97.00 158 SER A O 1
ATOM 1335 N N . GLY A 1 159 ? 14.725 8.919 -13.172 1.00 96.94 159 GLY A N 1
ATOM 1336 C CA . GLY A 1 159 ? 14.924 10.086 -14.043 1.00 96.94 159 GLY A CA 1
ATOM 1337 C C . GLY A 1 159 ? 16.150 9.948 -14.956 1.00 96.94 159 GLY A C 1
ATOM 1338 O O . GLY A 1 159 ? 16.019 9.901 -16.180 1.00 96.94 159 GLY A O 1
ATOM 1339 N N . SER A 1 160 ? 17.339 9.773 -14.372 1.00 97.38 160 SER A N 1
ATOM 1340 C CA . SER A 1 160 ? 18.594 9.602 -15.123 1.00 97.38 160 SER A CA 1
ATOM 1341 C C . SER A 1 160 ? 18.562 8.396 -16.069 1.00 97.38 160 SER A C 1
ATOM 1343 O O . SER A 1 160 ? 19.077 8.444 -17.191 1.00 97.38 160 SER A O 1
ATOM 1345 N N . ARG A 1 161 ? 17.940 7.288 -15.650 1.00 97.31 161 ARG A N 1
ATOM 1346 C CA . ARG A 1 161 ? 17.832 6.071 -16.469 1.00 97.31 161 ARG A CA 1
ATOM 1347 C C . ARG A 1 161 ? 16.848 6.221 -17.618 1.00 97.31 161 ARG A C 1
ATOM 1349 O O . ARG A 1 161 ? 17.107 5.696 -18.706 1.00 97.31 161 ARG A O 1
ATOM 1356 N N . SER A 1 162 ? 15.770 6.968 -17.411 1.00 97.56 162 SER A N 1
ATOM 1357 C CA . SER A 1 162 ? 14.842 7.354 -18.466 1.00 97.56 162 SER A CA 1
ATOM 1358 C C . SER A 1 162 ? 15.568 8.137 -19.560 1.00 97.56 162 SER A C 1
ATOM 1360 O O . SER A 1 162 ? 15.496 7.763 -20.731 1.00 97.56 162 SER A O 1
ATOM 1362 N N . GLU A 1 163 ? 16.355 9.153 -19.198 1.00 97.19 163 GLU A N 1
ATOM 1363 C CA . GLU A 1 163 ? 17.150 9.923 -20.166 1.00 97.19 163 GLU A CA 1
ATOM 1364 C C . GLU A 1 163 ? 18.151 9.045 -20.934 1.00 97.19 163 GLU A C 1
ATOM 1366 O O . GLU A 1 163 ? 18.369 9.213 -22.138 1.00 97.19 163 GLU A O 1
ATOM 1371 N N . ALA A 1 164 ? 18.771 8.073 -20.260 1.00 96.56 164 ALA A N 1
ATOM 1372 C CA . ALA A 1 164 ? 19.681 7.136 -20.910 1.00 96.56 164 ALA A CA 1
ATOM 1373 C C . ALA A 1 164 ? 18.957 6.241 -21.935 1.00 96.56 164 ALA A C 1
ATOM 1375 O O . ALA A 1 164 ? 19.478 6.022 -23.036 1.00 96.56 164 ALA A O 1
ATOM 1376 N N . CYS A 1 165 ? 17.753 5.750 -21.614 1.00 97.38 165 CYS A N 1
ATOM 1377 C CA . CYS A 1 165 ? 16.914 5.015 -22.569 1.00 97.38 165 CYS A CA 1
ATOM 1378 C C . CYS A 1 165 ? 16.550 5.891 -23.768 1.00 97.38 165 CYS A C 1
ATOM 1380 O O . CYS 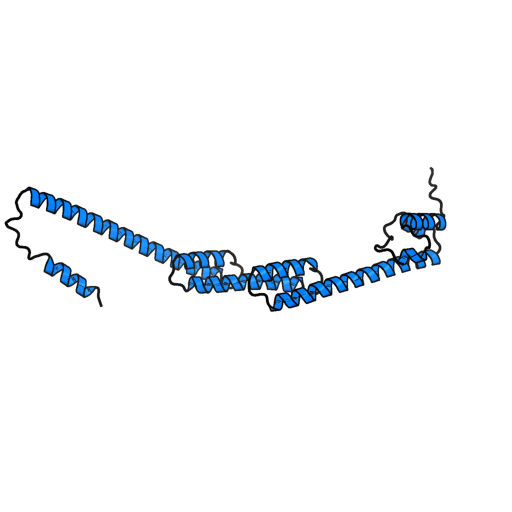A 1 165 ? 16.688 5.462 -24.916 1.00 97.38 165 CYS A O 1
ATOM 1382 N N . GLU A 1 166 ? 16.160 7.137 -23.513 1.00 97.25 166 GLU A N 1
ATOM 1383 C CA . GLU A 1 166 ? 15.808 8.095 -24.553 1.00 97.25 166 GLU A CA 1
ATOM 1384 C C . GLU A 1 166 ? 16.970 8.318 -25.532 1.00 97.25 166 GLU A C 1
ATOM 1386 O O . GLU A 1 166 ? 16.804 8.187 -26.748 1.00 97.25 166 GLU A O 1
ATOM 1391 N N . LYS A 1 167 ? 18.188 8.538 -25.021 1.00 96.62 167 LYS A N 1
ATOM 1392 C CA . LYS A 1 167 ? 19.398 8.678 -25.849 1.00 96.62 167 LYS A CA 1
ATOM 1393 C C . LYS A 1 167 ? 19.647 7.439 -26.717 1.00 96.62 167 LYS A C 1
ATOM 1395 O O . LYS A 1 167 ? 19.955 7.583 -27.907 1.00 96.62 167 LYS A O 1
ATOM 1400 N N . LYS A 1 168 ? 19.480 6.224 -26.171 1.00 95.31 168 LYS A N 1
ATOM 1401 C CA . LYS A 1 168 ? 19.595 4.972 -26.947 1.00 95.31 168 LYS A CA 1
ATOM 1402 C C . LYS A 1 168 ? 18.560 4.926 -28.075 1.00 95.31 168 LYS A C 1
ATOM 1404 O O . LYS A 1 168 ? 18.944 4.732 -29.231 1.00 95.31 168 LYS A O 1
ATOM 1409 N N . ILE A 1 169 ? 17.289 5.189 -27.769 1.00 96.81 169 ILE A N 1
ATOM 1410 C CA . ILE A 1 169 ? 16.175 5.215 -28.734 1.00 96.81 169 ILE A CA 1
ATOM 1411 C C . ILE A 1 169 ? 16.449 6.225 -29.856 1.00 96.81 169 ILE A C 1
ATOM 1413 O O . ILE A 1 169 ? 16.374 5.881 -31.038 1.00 96.81 169 ILE A O 1
ATOM 1417 N N . GLN A 1 170 ? 16.834 7.453 -29.505 1.00 96.50 170 GLN A N 1
ATOM 1418 C CA . GLN A 1 170 ? 17.159 8.502 -30.472 1.00 96.50 170 GLN A CA 1
ATOM 1419 C C . GLN A 1 170 ? 18.350 8.117 -31.363 1.00 96.50 170 GLN A C 1
ATOM 1421 O O . GLN A 1 170 ? 18.347 8.382 -32.567 1.00 96.50 170 GLN A O 1
ATOM 1426 N N . SER A 1 171 ? 19.391 7.497 -30.797 1.00 94.44 171 SER A N 1
ATOM 1427 C CA . SER A 1 171 ? 20.554 7.045 -31.570 1.00 94.44 171 SER A CA 1
ATOM 1428 C C . SER A 1 171 ? 20.193 5.931 -32.562 1.00 94.44 171 SER A C 1
ATOM 1430 O O . SER A 1 171 ? 20.659 5.952 -33.704 1.00 94.44 171 SER A O 1
ATOM 1432 N N . TYR A 1 172 ? 19.316 5.003 -32.167 1.00 95.25 172 TYR A N 1
ATOM 1433 C CA . TYR A 1 172 ? 18.815 3.933 -33.026 1.00 95.25 172 TYR A CA 1
ATOM 1434 C C . TYR A 1 172 ? 17.979 4.484 -34.182 1.00 95.25 172 TYR A C 1
ATOM 1436 O O . TYR A 1 172 ? 18.242 4.144 -35.337 1.00 95.25 172 TYR A O 1
ATOM 1444 N N . ASN A 1 173 ? 17.031 5.381 -33.891 1.00 95.00 173 ASN A N 1
ATOM 1445 C CA . ASN A 1 173 ? 16.192 6.014 -34.911 1.00 95.00 173 ASN A CA 1
ATOM 1446 C C . ASN A 1 173 ? 17.058 6.730 -35.957 1.00 95.00 173 ASN A C 1
ATOM 1448 O O . ASN A 1 173 ? 16.925 6.458 -37.147 1.00 95.00 173 ASN A O 1
ATOM 1452 N N . ARG A 1 174 ? 18.048 7.524 -35.518 1.00 95.00 174 ARG A N 1
ATOM 1453 C CA . ARG A 1 174 ? 18.993 8.206 -36.421 1.00 95.00 174 ARG A CA 1
ATOM 1454 C C . ARG A 1 174 ? 19.757 7.243 -37.337 1.00 95.00 174 ARG A C 1
ATOM 1456 O O . ARG A 1 174 ? 19.936 7.534 -38.519 1.00 95.00 174 ARG A O 1
ATOM 1463 N N . ARG A 1 175 ? 20.219 6.097 -36.820 1.00 93.75 175 ARG A N 1
ATOM 1464 C CA . ARG A 1 175 ? 20.906 5.071 -37.633 1.00 93.75 175 ARG A CA 1
ATOM 1465 C C . ARG A 1 175 ? 19.956 4.414 -38.632 1.00 93.75 175 ARG A C 1
ATOM 1467 O O . ARG A 1 175 ? 20.330 4.230 -39.790 1.00 93.75 175 ARG A O 1
ATOM 1474 N N . LYS A 1 176 ? 18.736 4.086 -38.204 1.00 93.94 176 LYS A N 1
ATOM 1475 C CA . LYS A 1 176 ? 17.703 3.485 -39.055 1.00 93.94 176 LYS A CA 1
ATOM 1476 C C . LYS A 1 176 ? 17.288 4.429 -40.182 1.00 93.94 176 LYS A C 1
ATOM 1478 O O . LYS A 1 176 ? 17.236 4.003 -41.332 1.00 93.94 176 LYS A O 1
ATOM 1483 N N . ASP A 1 177 ? 17.088 5.708 -39.875 1.00 93.69 177 ASP A N 1
ATOM 1484 C CA . ASP A 1 177 ? 16.773 6.739 -40.864 1.00 93.69 177 ASP A CA 1
ATOM 1485 C C . ASP A 1 177 ? 17.911 6.908 -41.872 1.00 93.69 177 ASP A C 1
ATOM 1487 O O . ASP A 1 177 ? 17.667 6.859 -43.076 1.00 93.69 177 ASP A O 1
ATOM 1491 N N . ARG A 1 178 ? 19.167 7.011 -41.412 1.00 93.88 178 ARG A N 1
ATOM 1492 C CA . ARG A 1 178 ? 20.341 7.075 -42.302 1.00 93.88 178 ARG A CA 1
ATOM 1493 C C . ARG A 1 178 ? 20.416 5.864 -43.230 1.00 93.88 178 ARG A C 1
ATOM 1495 O O . ARG A 1 178 ? 20.646 6.019 -44.423 1.00 93.88 178 ARG A O 1
ATOM 1502 N N . THR A 1 179 ? 20.198 4.673 -42.685 1.00 93.81 179 THR A N 1
ATOM 1503 C CA . THR A 1 179 ? 20.218 3.422 -43.451 1.00 93.81 179 THR A CA 1
ATOM 1504 C C . THR A 1 179 ? 19.110 3.414 -44.504 1.00 93.81 179 THR A C 1
ATOM 1506 O O . THR A 1 179 ? 19.379 3.127 -45.666 1.00 93.81 179 THR A O 1
ATOM 1509 N N . ARG A 1 180 ? 17.887 3.826 -44.141 1.00 94.12 180 ARG A N 1
ATOM 1510 C CA . ARG A 1 180 ? 16.775 4.004 -45.088 1.00 94.12 180 ARG A CA 1
ATOM 1511 C C . ARG A 1 180 ? 17.135 4.996 -46.196 1.00 94.12 180 ARG A C 1
ATOM 1513 O O . ARG A 1 180 ? 16.897 4.697 -47.360 1.00 94.12 180 ARG A O 1
ATOM 1520 N N . HIS A 1 181 ? 17.728 6.142 -45.856 1.00 93.50 181 HIS A N 1
ATOM 1521 C CA . HIS A 1 181 ? 18.171 7.125 -46.848 1.00 93.50 181 HIS A CA 1
ATOM 1522 C C . HIS A 1 181 ? 19.217 6.544 -47.809 1.00 93.50 181 HIS A C 1
ATOM 1524 O O . HIS A 1 181 ? 19.084 6.725 -49.015 1.00 93.50 181 HIS A O 1
ATOM 1530 N N . ILE A 1 182 ? 20.205 5.794 -47.309 1.00 94.81 182 ILE A N 1
ATOM 1531 C CA . ILE A 1 182 ? 21.211 5.124 -48.149 1.00 94.81 182 ILE A CA 1
ATOM 1532 C C . ILE A 1 182 ? 20.557 4.097 -49.085 1.00 94.81 182 ILE A C 1
ATOM 1534 O O . ILE A 1 182 ? 20.843 4.103 -50.278 1.00 94.81 182 ILE A O 1
ATOM 1538 N N . PHE A 1 183 ? 19.642 3.260 -48.585 1.00 95.00 183 PHE A N 1
ATOM 1539 C CA . PHE A 1 183 ? 18.924 2.289 -49.420 1.00 95.00 183 PHE A CA 1
ATOM 1540 C C . PHE A 1 183 ? 18.114 2.955 -50.537 1.00 95.00 183 PHE A C 1
ATOM 1542 O O . PHE A 1 183 ? 18.137 2.479 -51.669 1.00 95.00 183 PHE A O 1
ATOM 1549 N N . ILE A 1 184 ? 17.440 4.071 -50.241 1.00 95.06 184 ILE A N 1
ATOM 1550 C CA . ILE A 1 184 ? 16.701 4.848 -51.246 1.00 95.06 184 ILE A CA 1
ATOM 1551 C C . ILE A 1 184 ? 17.654 5.377 -52.326 1.00 95.06 184 ILE A C 1
ATOM 1553 O O . ILE A 1 184 ? 17.369 5.229 -53.512 1.00 95.06 184 ILE A O 1
ATOM 1557 N N . LEU A 1 185 ? 18.800 5.948 -51.938 1.00 95.25 185 LEU A N 1
ATOM 1558 C CA . LEU A 1 185 ? 19.793 6.453 -52.894 1.00 95.25 185 LEU A CA 1
ATOM 1559 C C . LEU A 1 185 ? 20.349 5.337 -53.789 1.00 95.25 185 LEU A C 1
ATOM 1561 O O . LEU A 1 185 ? 20.432 5.509 -55.003 1.00 95.25 185 LEU A O 1
ATOM 1565 N N . ILE A 1 186 ? 20.674 4.181 -53.205 1.00 95.06 186 ILE A N 1
ATOM 1566 C CA . ILE A 1 186 ? 21.149 3.006 -53.945 1.00 95.06 186 ILE A CA 1
ATOM 1567 C C . ILE A 1 186 ? 20.091 2.537 -54.956 1.00 95.06 186 ILE A C 1
ATOM 1569 O O . IL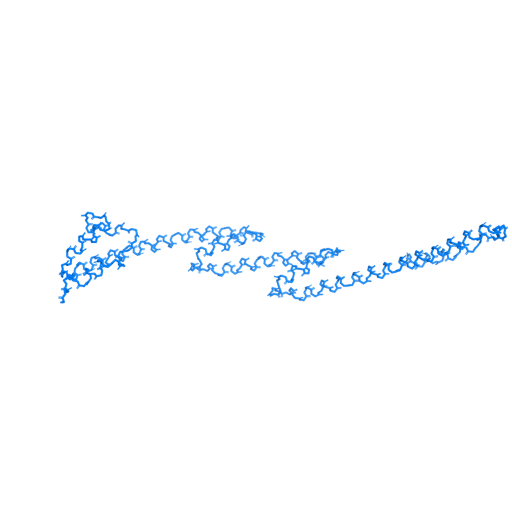E A 1 186 ? 20.417 2.315 -56.121 1.00 95.06 186 ILE A O 1
ATOM 1573 N N . ALA A 1 187 ? 18.821 2.444 -54.550 1.00 94.62 187 ALA A N 1
ATOM 1574 C CA . ALA A 1 187 ? 17.729 2.034 -55.434 1.00 94.62 187 ALA A CA 1
ATOM 1575 C C . ALA A 1 187 ? 17.540 2.988 -56.629 1.00 94.62 187 ALA A C 1
ATOM 1577 O O . ALA A 1 187 ? 17.327 2.529 -57.751 1.00 94.62 187 ALA A O 1
ATOM 1578 N N . ILE A 1 188 ? 17.675 4.303 -56.414 1.00 95.75 188 ILE A N 1
ATOM 1579 C CA . ILE A 1 188 ? 17.604 5.310 -57.487 1.00 95.75 188 ILE A CA 1
ATOM 1580 C C . ILE A 1 188 ? 18.745 5.115 -58.496 1.00 95.75 188 ILE A C 1
ATOM 1582 O O . ILE A 1 188 ? 18.494 5.096 -59.701 1.00 95.75 188 ILE A O 1
ATOM 1586 N N . ILE A 1 189 ? 19.985 4.930 -58.024 1.00 95.00 189 ILE A N 1
ATOM 1587 C CA . ILE A 1 189 ? 21.159 4.732 -58.893 1.00 95.00 189 ILE A CA 1
ATOM 1588 C C . ILE A 1 189 ? 20.997 3.472 -59.752 1.00 95.00 189 ILE A C 1
ATOM 1590 O O . ILE A 1 189 ? 21.202 3.526 -60.966 1.00 95.00 189 ILE A O 1
ATOM 1594 N N . PHE A 1 190 ? 20.583 2.353 -59.148 1.00 94.12 190 PHE A N 1
ATOM 1595 C CA . PHE A 1 190 ? 20.319 1.117 -59.888 1.00 94.12 190 PHE A CA 1
ATOM 1596 C C . PHE A 1 190 ? 19.196 1.283 -60.918 1.00 94.12 190 PHE A C 1
ATOM 1598 O O . PHE A 1 190 ? 19.330 0.791 -62.037 1.00 94.12 190 PHE A O 1
ATOM 1605 N N . GLY A 1 191 ? 18.126 2.014 -60.588 1.00 93.50 191 GLY A N 1
ATOM 1606 C CA . GLY A 1 191 ? 17.040 2.307 -61.525 1.00 93.50 191 GLY A CA 1
ATOM 1607 C C . GLY A 1 191 ? 17.501 3.110 -62.747 1.00 93.50 191 GLY A C 1
ATOM 1608 O O . GLY A 1 191 ? 17.188 2.741 -63.878 1.00 93.50 191 GLY A O 1
ATOM 1609 N N . ILE A 1 192 ? 18.300 4.163 -62.540 1.00 94.00 192 ILE A N 1
ATOM 1610 C CA . ILE A 1 192 ? 18.870 4.968 -63.636 1.00 94.00 192 ILE A CA 1
ATOM 1611 C C . ILE A 1 192 ? 19.794 4.110 -64.512 1.00 94.00 192 ILE A C 1
ATOM 1613 O O . ILE A 1 192 ? 19.685 4.143 -65.739 1.00 94.00 192 ILE A O 1
ATOM 1617 N N . GLY A 1 193 ? 20.670 3.309 -63.896 1.00 91.50 193 GLY A N 1
ATOM 1618 C CA . GLY A 1 193 ? 21.564 2.401 -64.619 1.00 91.50 193 GLY A CA 1
ATOM 1619 C C . GLY A 1 193 ? 20.808 1.369 -65.462 1.00 91.50 193 GLY A C 1
ATOM 1620 O O . GLY A 1 193 ? 21.175 1.124 -66.611 1.00 91.50 193 GLY A O 1
ATOM 1621 N N . TRP A 1 194 ? 19.712 0.820 -64.929 1.00 94.06 194 TRP A N 1
ATOM 1622 C CA . TRP A 1 194 ? 18.854 -0.131 -65.638 1.00 94.06 194 TRP A CA 1
ATOM 1623 C C . TRP A 1 194 ? 18.184 0.487 -66.870 1.00 94.06 194 TRP A C 1
ATOM 1625 O O . TRP A 1 194 ? 18.187 -0.113 -67.944 1.00 94.06 194 TRP A O 1
ATOM 1635 N N . ILE A 1 195 ? 17.654 1.710 -66.747 1.00 91.56 195 ILE A N 1
ATOM 1636 C CA . ILE A 1 195 ? 17.064 2.443 -67.879 1.00 91.56 195 ILE A CA 1
ATOM 1637 C C . ILE A 1 195 ? 18.120 2.689 -68.965 1.00 91.56 195 ILE A C 1
ATOM 1639 O O . ILE A 1 195 ? 17.859 2.437 -70.141 1.00 91.56 195 ILE A O 1
ATOM 1643 N N . GLY A 1 196 ? 19.325 3.124 -68.583 1.00 88.56 196 GLY A N 1
ATOM 1644 C CA . GLY A 1 196 ? 20.427 3.333 -69.526 1.00 88.56 196 GLY A CA 1
ATOM 1645 C C . GLY A 1 196 ? 20.821 2.056 -70.275 1.00 88.56 196 GLY A C 1
ATOM 1646 O O . GLY A 1 196 ? 20.981 2.082 -71.495 1.00 88.56 196 GLY A O 1
ATOM 1647 N N . PHE A 1 197 ? 20.908 0.925 -69.569 1.00 88.12 197 PHE A N 1
ATOM 1648 C CA . PHE A 1 197 ? 21.178 -0.382 -70.176 1.00 88.12 197 PHE A CA 1
ATOM 1649 C C . PHE A 1 197 ? 20.097 -0.791 -71.187 1.00 88.12 197 PHE A C 1
ATOM 1651 O O . PHE A 1 197 ? 20.426 -1.237 -72.284 1.00 88.12 197 PHE A O 1
ATOM 1658 N N . MET A 1 198 ? 18.816 -0.588 -70.861 1.00 88.56 198 MET A N 1
ATOM 1659 C CA . MET A 1 198 ? 17.706 -0.883 -71.777 1.00 88.56 198 MET A CA 1
ATOM 1660 C C . MET A 1 198 ? 17.767 -0.043 -73.058 1.00 88.56 198 MET A C 1
ATOM 1662 O O . MET A 1 198 ? 17.520 -0.569 -74.142 1.00 88.56 198 MET A O 1
ATOM 1666 N N . ILE A 1 199 ? 18.134 1.239 -72.954 1.00 87.88 199 ILE A N 1
ATOM 1667 C CA . ILE A 1 199 ? 18.321 2.113 -74.122 1.00 87.88 199 ILE A CA 1
ATOM 1668 C C . ILE A 1 199 ? 19.465 1.588 -75.003 1.00 87.88 199 ILE A C 1
ATOM 1670 O O . ILE A 1 199 ? 19.275 1.425 -76.205 1.00 87.88 199 ILE A O 1
ATOM 1674 N N . LEU A 1 200 ? 20.621 1.269 -74.410 1.00 83.31 200 LEU A N 1
ATOM 1675 C CA . LEU A 1 200 ? 21.786 0.709 -75.117 1.00 83.31 200 LEU A CA 1
ATOM 1676 C C . LEU A 1 200 ? 21.482 -0.629 -75.805 1.00 83.31 200 LEU A C 1
ATOM 1678 O O . LEU A 1 200 ? 21.973 -0.890 -76.904 1.00 83.31 200 LEU A O 1
ATOM 1682 N N . ALA A 1 201 ? 20.668 -1.472 -75.169 1.00 80.44 201 ALA A N 1
ATOM 1683 C CA . ALA A 1 201 ? 20.231 -2.733 -75.750 1.00 80.44 201 ALA A CA 1
ATOM 1684 C C . ALA A 1 201 ? 19.291 -2.529 -76.944 1.00 80.44 201 ALA A C 1
ATOM 1686 O O . ALA A 1 201 ? 19.437 -3.205 -77.960 1.00 80.44 201 ALA A O 1
ATOM 1687 N N . ALA A 1 202 ? 18.367 -1.569 -76.854 1.00 81.75 202 ALA A N 1
ATOM 1688 C CA . ALA A 1 202 ? 17.421 -1.264 -77.922 1.00 81.75 202 ALA A CA 1
ATOM 1689 C C . ALA A 1 202 ? 18.076 -0.610 -79.154 1.00 81.75 202 ALA A C 1
ATOM 1691 O O . ALA A 1 202 ? 17.586 -0.789 -80.266 1.00 81.75 202 ALA A O 1
ATOM 1692 N N . THR A 1 203 ? 19.180 0.130 -78.987 1.00 82.56 203 THR A N 1
ATOM 1693 C CA . THR A 1 203 ? 19.897 0.790 -80.097 1.00 82.56 203 THR A CA 1
ATOM 1694 C C . THR A 1 203 ? 20.925 -0.101 -80.802 1.00 82.56 203 THR A C 1
ATOM 1696 O O . THR A 1 203 ? 21.544 0.343 -81.767 1.00 82.56 203 THR A O 1
ATOM 1699 N N . GLY A 1 204 ? 21.128 -1.347 -80.352 1.00 64.19 204 GLY A N 1
ATOM 1700 C CA . GLY A 1 204 ? 22.035 -2.305 -80.999 1.00 64.19 204 GLY A CA 1
ATOM 1701 C C . GLY A 1 204 ? 23.534 -2.015 -80.817 1.00 64.19 204 GLY A C 1
ATOM 1702 O O . GLY A 1 204 ? 24.362 -2.656 -81.454 1.00 64.19 204 GLY A O 1
ATOM 1703 N N . GLN A 1 205 ? 23.918 -1.089 -79.930 1.00 62.72 205 GLN A N 1
ATOM 1704 C CA . GLN A 1 205 ? 25.326 -0.726 -79.671 1.00 62.72 205 GLN A CA 1
ATOM 1705 C C . GLN A 1 205 ? 26.087 -1.721 -78.766 1.00 62.72 205 GLN A C 1
ATOM 1707 O O . GLN A 1 205 ? 27.239 -1.477 -78.403 1.00 62.72 205 GLN A O 1
ATOM 1712 N N . LEU A 1 206 ? 25.473 -2.851 -78.400 1.00 56.06 206 LEU A N 1
ATOM 1713 C CA . LEU A 1 206 ? 26.050 -3.844 -77.484 1.00 56.06 206 LEU A CA 1
ATOM 1714 C C . LEU A 1 206 ? 27.191 -4.688 -78.085 1.00 56.06 206 LEU A C 1
ATOM 1716 O O . LEU A 1 206 ? 27.994 -5.219 -77.321 1.00 56.06 206 LEU A O 1
ATOM 1720 N N . GLU A 1 207 ? 27.324 -4.795 -79.413 1.00 51.72 207 GLU A N 1
ATOM 1721 C CA . GLU A 1 207 ? 28.293 -5.715 -80.048 1.00 51.72 207 GLU A CA 1
ATOM 1722 C C . GLU A 1 207 ? 29.778 -5.289 -79.934 1.00 51.72 207 GLU A C 1
ATOM 1724 O O . GLU A 1 207 ? 30.670 -6.070 -80.259 1.00 51.72 207 GLU A O 1
ATOM 1729 N N . GLY A 1 208 ? 30.082 -4.085 -79.428 1.00 53.06 208 GLY A N 1
ATOM 1730 C CA . GLY A 1 208 ? 31.456 -3.560 -79.325 1.00 53.06 208 GLY A CA 1
ATOM 1731 C C . GLY A 1 208 ? 32.042 -3.431 -77.911 1.00 53.06 208 GLY A C 1
ATOM 1732 O O . GLY A 1 208 ? 33.225 -3.113 -77.768 1.00 53.06 208 GLY A O 1
ATOM 1733 N N . VAL A 1 209 ? 31.260 -3.650 -76.848 1.00 54.47 209 VAL A N 1
ATOM 1734 C CA . VAL A 1 209 ? 31.697 -3.361 -75.469 1.00 54.47 209 VAL A CA 1
ATOM 1735 C C . VAL A 1 209 ? 32.240 -4.629 -74.802 1.00 54.47 209 VAL A C 1
ATOM 1737 O O . VAL A 1 209 ? 31.495 -5.446 -74.267 1.00 54.47 209 VAL A O 1
ATOM 1740 N N . ARG A 1 210 ? 33.570 -4.805 -74.812 1.00 51.59 210 ARG A N 1
ATOM 1741 C CA . ARG A 1 210 ? 34.244 -5.883 -74.064 1.00 51.59 210 ARG A CA 1
ATOM 1742 C C . ARG A 1 210 ? 33.982 -5.742 -72.557 1.00 51.59 210 ARG A C 1
ATOM 1744 O O . ARG A 1 210 ? 34.387 -4.763 -71.931 1.00 51.59 210 ARG A O 1
ATOM 1751 N N . VAL A 1 211 ? 33.355 -6.766 -71.979 1.00 52.78 211 VAL A N 1
ATOM 1752 C CA . VAL A 1 211 ? 33.012 -6.941 -70.556 1.00 52.78 211 VAL A CA 1
ATOM 1753 C C . VAL A 1 211 ? 34.274 -7.101 -69.691 1.00 52.78 211 VAL A C 1
ATOM 1755 O O . VAL A 1 211 ? 34.560 -8.186 -69.210 1.00 52.78 211 VAL A O 1
ATOM 1758 N N . ASN A 1 212 ? 35.070 -6.045 -69.505 1.00 51.00 212 ASN A N 1
ATOM 1759 C CA . ASN A 1 212 ? 36.288 -6.113 -68.676 1.00 51.00 212 ASN A CA 1
ATOM 1760 C C . ASN A 1 212 ? 36.392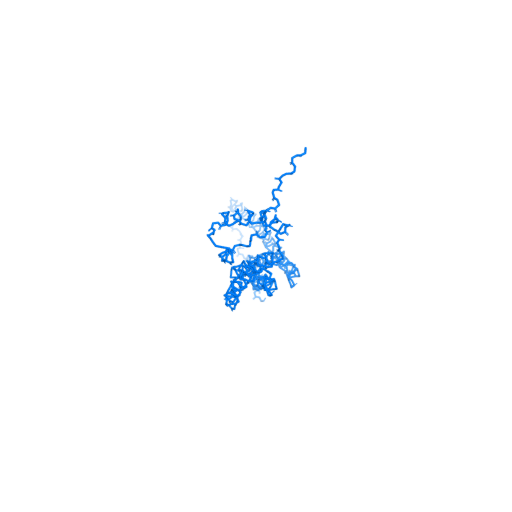 -5.042 -67.581 1.00 51.00 212 ASN A C 1
ATOM 1762 O O . ASN A 1 212 ? 37.371 -5.036 -66.842 1.00 51.00 212 ASN A O 1
ATOM 1766 N N . PHE A 1 213 ? 35.398 -4.164 -67.417 1.00 51.09 213 PHE A N 1
ATOM 1767 C CA . PHE A 1 213 ? 35.526 -3.033 -66.484 1.00 51.09 213 PHE A CA 1
ATOM 1768 C C . PHE A 1 213 ? 34.768 -3.178 -65.153 1.00 51.09 213 PHE A C 1
ATOM 1770 O O . PHE A 1 213 ? 35.088 -2.485 -64.192 1.00 51.09 213 PHE A O 1
ATOM 1777 N N . LEU A 1 214 ? 33.806 -4.100 -65.043 1.00 47.38 214 LEU A N 1
ATOM 1778 C CA . LEU A 1 214 ? 32.942 -4.189 -63.853 1.00 47.38 214 LEU A CA 1
ATOM 1779 C C . LEU A 1 214 ? 33.421 -5.184 -62.778 1.00 47.38 214 LEU A C 1
ATOM 1781 O O . LEU A 1 214 ? 33.090 -5.005 -61.610 1.00 47.38 214 LEU A O 1
ATOM 1785 N N . CYS A 1 215 ? 34.252 -6.178 -63.115 1.00 48.22 215 CYS A N 1
ATOM 1786 C CA . C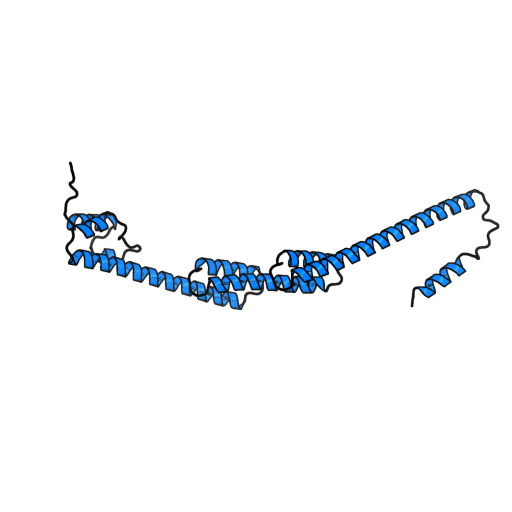YS A 1 215 ? 34.734 -7.158 -62.126 1.00 48.22 215 CYS A CA 1
ATOM 1787 C C . CYS A 1 215 ? 35.866 -6.627 -61.227 1.00 48.22 215 CYS A C 1
ATOM 1789 O O . CYS A 1 215 ? 35.993 -7.059 -60.085 1.00 48.22 215 CYS A O 1
ATOM 1791 N N . SER A 1 216 ? 36.679 -5.683 -61.713 1.00 49.44 216 SER A N 1
ATOM 1792 C CA . SER A 1 216 ? 37.854 -5.185 -60.982 1.00 49.44 216 SER A CA 1
ATOM 1793 C C . SER A 1 216 ? 37.491 -4.181 -59.878 1.00 49.44 216 SER A C 1
ATOM 1795 O O . SER A 1 216 ? 38.004 -4.294 -58.766 1.00 49.44 216 SER A O 1
ATOM 1797 N N . ALA A 1 217 ? 36.577 -3.243 -60.148 1.00 50.56 217 ALA A N 1
ATOM 1798 C CA . ALA A 1 217 ? 36.262 -2.160 -59.211 1.00 50.56 217 ALA A CA 1
ATOM 1799 C C . ALA A 1 217 ? 35.369 -2.601 -58.034 1.00 50.56 217 ALA A C 1
ATOM 1801 O O . ALA A 1 217 ? 35.464 -2.053 -56.938 1.00 50.56 217 ALA A O 1
ATOM 1802 N N . VAL A 1 218 ? 34.518 -3.614 -58.231 1.00 53.72 218 VAL A N 1
ATOM 1803 C CA . VAL A 1 218 ? 33.643 -4.139 -57.167 1.00 53.72 218 VAL A CA 1
ATOM 1804 C C . VAL A 1 218 ? 34.410 -5.079 -56.224 1.00 53.72 218 VAL A C 1
ATOM 1806 O O . VAL A 1 218 ? 34.167 -5.070 -55.018 1.00 53.72 218 VAL A O 1
ATOM 1809 N N . MET A 1 219 ? 35.400 -5.827 -56.730 1.00 51.88 219 MET A N 1
ATOM 1810 C CA . MET A 1 219 ? 36.232 -6.723 -55.909 1.00 51.88 219 MET A CA 1
ATOM 1811 C C . MET A 1 219 ? 37.199 -5.980 -54.976 1.00 51.88 219 MET A C 1
ATOM 1813 O O . MET A 1 219 ? 37.442 -6.463 -53.873 1.00 51.88 219 MET A O 1
ATOM 1817 N N . SER A 1 220 ? 37.716 -4.801 -55.352 1.00 52.97 220 SER A N 1
ATOM 1818 C CA . SER A 1 220 ? 38.616 -4.035 -54.470 1.00 52.97 220 SER A CA 1
ATOM 1819 C C . SER A 1 220 ? 37.890 -3.341 -53.313 1.00 52.97 220 SER A C 1
ATOM 1821 O O . SER A 1 220 ? 38.498 -3.069 -52.282 1.00 52.97 220 SER A O 1
ATOM 1823 N N . HIS A 1 221 ? 36.593 -3.050 -53.459 1.00 49.47 221 HIS A N 1
ATOM 1824 C CA . HIS A 1 221 ? 35.808 -2.409 -52.401 1.00 49.47 221 HIS A CA 1
ATOM 1825 C C . HIS A 1 221 ? 35.239 -3.403 -51.379 1.00 49.47 221 HIS A C 1
ATOM 1827 O O . HIS A 1 221 ? 35.058 -3.034 -50.220 1.00 49.47 221 HIS A O 1
ATOM 1833 N N . LEU A 1 222 ? 35.006 -4.662 -51.767 1.00 47.22 222 LEU A N 1
ATOM 1834 C CA . LEU A 1 222 ? 34.497 -5.697 -50.858 1.00 47.22 222 LEU A CA 1
ATOM 1835 C C . LEU A 1 222 ? 35.580 -6.282 -49.933 1.00 47.22 222 LEU A C 1
ATOM 1837 O O . LEU A 1 222 ? 35.260 -6.683 -48.818 1.00 47.22 222 LEU A O 1
ATOM 1841 N N . THR A 1 223 ? 36.860 -6.259 -50.320 1.00 50.34 223 THR A N 1
ATOM 1842 C CA . THR A 1 223 ? 37.980 -6.684 -49.452 1.00 50.34 223 THR A CA 1
ATOM 1843 C C . THR A 1 223 ? 38.351 -5.661 -48.374 1.00 50.34 223 THR A C 1
ATOM 1845 O O . THR A 1 223 ? 38.936 -6.032 -47.363 1.00 50.34 223 THR A O 1
ATOM 1848 N N . SER A 1 224 ? 37.964 -4.390 -48.531 1.00 47.44 224 SER A N 1
ATOM 1849 C CA . SER A 1 224 ? 38.209 -3.320 -47.546 1.00 47.44 224 SER A CA 1
ATOM 1850 C C . SER A 1 224 ? 37.160 -3.245 -46.424 1.00 47.44 224 SER A C 1
ATOM 1852 O O . SER A 1 224 ? 37.378 -2.531 -45.449 1.00 47.44 224 SER A O 1
ATOM 1854 N N . LEU A 1 225 ? 36.015 -3.919 -46.564 1.00 46.19 225 LEU A N 1
ATOM 1855 C CA . LEU A 1 225 ? 34.879 -3.842 -45.630 1.00 46.19 225 LEU A CA 1
ATOM 1856 C C . LEU A 1 225 ? 34.695 -5.115 -44.782 1.00 46.19 225 LEU A C 1
ATOM 1858 O O . LEU A 1 225 ? 33.745 -5.195 -44.007 1.00 46.19 225 LEU A O 1
ATOM 1862 N N . GLY A 1 226 ? 35.587 -6.099 -44.934 1.00 46.03 226 GLY A N 1
ATOM 1863 C CA . GLY A 1 226 ? 35.560 -7.385 -44.225 1.00 46.03 226 GLY A CA 1
ATOM 1864 C C . GLY A 1 226 ? 36.678 -7.592 -43.195 1.00 46.03 226 GLY A C 1
ATOM 1865 O O . GLY A 1 226 ? 36.930 -8.741 -42.840 1.00 46.03 226 GLY A O 1
ATOM 1866 N N . GLY A 1 227 ? 37.359 -6.526 -42.758 1.00 36.97 227 GLY A N 1
ATOM 1867 C CA . GLY A 1 227 ? 38.387 -6.544 -41.706 1.00 36.97 227 GLY A CA 1
ATOM 1868 C C . GLY A 1 227 ? 37.980 -5.728 -40.490 1.00 36.97 227 GLY A C 1
ATOM 1869 O O . GLY A 1 227 ? 37.374 -4.653 -40.698 1.00 36.97 227 GLY A O 1
#

pLDDT: mean 90.28, std 15.32, range [36.97, 98.69]